Protein 1YEM (pdb70)

B-factor: mean 46.26, std 10.46, range [18.42, 84.76]

Nearest PDB structures (foldseek):
  1yem-assembly1_A  TM=1.006E+00  e=1.926E-30  Pyrococcus furiosus DSM 3638
  2dc4-assembly1_B  TM=9.852E-01  e=2.236E-23  Pyrococcus horikoshii
  7ns9-assembly1_A  TM=8.615E-01  e=1.706E-11  Sulfolobus acidocaldarius DSM 639
  3n10-assembly1_A  TM=8.518E-01  e=4.186E-10  Yersinia pestis
  7ns8-assembly1_A-2  TM=6.772E-01  e=1.164E-10  Sulfolobus acidocaldarius DSM 639

InterPro domains:
  IPR008173 Adenylyl cyclase CyaB [PTHR21028] (1-165)
  IPR008173 Adenylyl cyclase CyaB [TIGR00318] (1-164)
  IPR008173 Adenylyl cyclase CyaB [cd07890] (2-162)
  IPR023577 CYTH domain [PF01928] (2-159)
  IPR023577 CYTH domain [PS51707] (1-165)
  IPR023577 CYTH domain [SM01118] (1-165)
  IPR033469 CYTH-like domain superfamily [SSF55154] (1-163)

Foldseek 3Di:
DKFKWKFADAQVLLVVLVPVQPWAFDDKFWKKWWWWDDDPPKTWIWIAGPVVRWIKTKIWHQDDDLSGDIDIDMDTDNDRVVVVVVCVVVPIHTLDMKTWIWTWTHGPQWIWIWIQIPPFHIMIMIMHDDDPRVVRVVSSVVVCVSSVTDPVRTDSDDPSRRD/DKFKWKFADALVLLVVLCCVVPFAWDDKFWKKWWWWDDDPPKTWIKIATVVVRWIKIKMWHQPDQLSRDIDIDMDTDNDRVVVVVVVVVVVTHGLDMWTWMWIWTDDVQWIWIWIQTPPQGTMIMIMGDDPDNVVGVVVSVVVCVSSVTDPVRTDSDDPSRRRNVD

Structure (mmCIF, N/CA/C/O backbone):
data_1YEM
#
_entry.id   1YEM
#
_cell.length_a   97.016
_cell.length_b   97.016
_cell.length_c   127.590
_cell.angle_alpha   90.00
_cell.angle_beta   90.00
_cell.angle_gamma   120.00
#
_symmetry.space_group_name_H-M   'P 31 2 1'
#
loop_
_entity.id
_entity.type
_entity.pdbx_description
1 polymer 'Conserved hypothetical protein Pfu-838710-001'
2 non-polymer 'PLATINUM (II) ION'
3 non-polymer 'UNKNOWN ATOM OR ION'
4 water water
#
loop_
_atom_site.group_PDB
_atom_site.id
_atom_site.type_symbol
_atom_site.label_atom_id
_atom_site.label_alt_id
_atom_site.label_comp_id
_atom_site.label_asym_id
_atom_site.label_entity_id
_atom_site.label_seq_id
_atom_site.pdbx_PDB_ins_code
_atom_site.Cartn_x
_atom_site.Cartn_y
_atom_site.Cartn_z
_atom_site.occupancy
_atom_site.B_iso_or_equiv
_atom_site.auth_seq_id
_atom_site.auth_comp_id
_atom_site.auth_asym_id
_atom_site.auth_atom_id
_atom_site.pdbx_PDB_model_num
ATOM 1 N N . SER A 1 9 ? 134.502 41.430 47.812 1.00 66.12 1 SER A N 1
ATOM 2 C CA . SER A 1 9 ? 134.126 42.207 49.049 1.00 65.52 1 SER A CA 1
ATOM 3 C C . SER A 1 9 ? 132.605 42.456 49.115 1.00 63.05 1 SER A C 1
ATOM 4 O O . SER A 1 9 ? 132.131 43.529 48.784 1.00 63.84 1 SER A O 1
ATOM 7 N N . GLU A 1 10 ? 131.865 41.457 49.577 1.00 59.60 2 GLU A N 1
ATOM 8 C CA . GLU A 1 10 ? 130.411 41.412 49.439 1.00 58.72 2 GLU A CA 1
ATOM 9 C C . GLU A 1 10 ? 129.768 41.340 50.825 1.00 52.56 2 GLU A C 1
ATOM 10 O O . GLU A 1 10 ? 130.165 40.524 51.644 1.00 50.04 2 GLU A O 1
ATOM 16 N N . VAL A 1 11 ? 128.789 42.200 51.089 1.00 47.39 3 VAL A N 1
ATOM 17 C CA . VAL A 1 11 ? 127.967 42.068 52.300 1.00 46.77 3 VAL A CA 1
ATOM 18 C C . VAL A 1 11 ? 126.561 41.699 51.895 1.00 47.42 3 VAL A C 1
ATOM 19 O O . VAL A 1 11 ? 126.017 42.265 50.956 1.00 48.41 3 VAL A O 1
ATOM 23 N N . GLU A 1 12 ? 125.973 40.753 52.618 1.00 49.07 4 GLU A N 1
ATOM 24 C CA . GLU A 1 12 ? 124.726 40.131 52.204 1.00 50.93 4 GLU A CA 1
ATOM 25 C C . GLU A 1 12 ? 123.936 39.650 53.412 1.00 49.67 4 GLU A C 1
ATOM 26 O O . GLU A 1 12 ? 124.470 38.951 54.265 1.00 51.63 4 GLU A O 1
ATOM 32 N N . ILE A 1 13 ? 122.664 40.029 53.492 1.00 47.34 5 ILE A N 1
ATOM 33 C CA . ILE A 1 13 ? 121.773 39.484 54.522 1.00 45.09 5 ILE A CA 1
ATOM 34 C C . ILE A 1 13 ? 120.595 38.803 53.832 1.00 42.15 5 ILE A C 1
ATOM 35 O O . ILE A 1 13 ? 120.029 39.342 52.882 1.00 42.62 5 ILE A O 1
ATOM 40 N N . LYS A 1 14 ? 120.243 37.619 54.316 1.00 39.12 6 LYS A N 1
ATOM 41 C CA . LYS A 1 14 ? 119.196 36.808 53.734 1.00 41.96 6 LYS A CA 1
ATOM 42 C C . LYS A 1 14 ? 117.993 36.811 54.667 1.00 40.38 6 LYS A C 1
ATOM 43 O O . LYS A 1 14 ? 118.155 36.736 55.892 1.00 38.79 6 LYS A O 1
ATOM 49 N N . PHE A 1 15 ? 116.787 36.909 54.085 1.00 41.64 7 PHE A N 1
ATOM 50 C CA . PHE A 1 15 ? 115.523 36.957 54.855 1.00 39.79 7 PHE A CA 1
ATOM 51 C C . PHE A 1 15 ? 114.509 35.986 54.304 1.00 41.44 7 PHE A C 1
ATOM 52 O O . PHE A 1 15 ? 114.379 35.851 53.086 1.00 43.15 7 PHE A O 1
ATOM 60 N N . LYS A 1 16 ? 113.755 35.350 55.194 1.00 43.41 8 LYS A N 1
ATOM 61 C CA . LYS A 1 16 ? 112.606 34.550 54.795 1.00 47.55 8 LYS A CA 1
ATOM 62 C C . LYS A 1 16 ? 111.488 35.501 54.359 1.00 46.65 8 LYS A C 1
ATOM 63 O O . LYS A 1 16 ? 111.306 36.572 54.953 1.00 46.77 8 LYS A O 1
ATOM 69 N N . ILE A 1 17 ? 110.761 35.117 53.311 1.00 43.90 9 ILE A N 1
ATOM 70 C CA . ILE A 1 17 ? 109.648 35.910 52.793 1.00 40.90 9 ILE A CA 1
ATOM 71 C C . ILE A 1 17 ? 108.592 34.977 52.286 1.00 42.58 9 ILE A C 1
ATOM 72 O O . ILE A 1 17 ? 108.802 33.765 52.228 1.00 41.51 9 ILE A O 1
ATOM 77 N N . LYS A 1 18 ? 107.437 35.551 51.953 1.00 46.50 10 LYS A N 1
ATOM 78 C CA . LYS A 1 18 ? 106.448 34.911 51.081 1.00 45.91 10 LYS A CA 1
ATOM 79 C C . LYS A 1 18 ? 106.574 35.663 49.767 1.00 44.97 10 LYS A C 1
ATOM 80 O O . LYS A 1 18 ? 106.553 36.909 49.744 1.00 44.93 10 LYS A O 1
ATOM 82 N N . LEU A 1 19 ? 106.736 34.911 48.685 1.00 44.53 11 LEU A N 1
ATOM 83 C CA . LEU A 1 19 ? 107.174 35.457 47.394 1.00 46.69 11 LEU A CA 1
ATOM 84 C C . LEU A 1 19 ? 106.315 36.613 46.858 1.00 46.62 11 LEU A C 1
ATOM 85 O O . LEU A 1 19 ? 106.823 37.716 46.597 1.00 46.27 11 LEU A O 1
ATOM 90 N N . GLU A 1 20 ? 105.022 36.358 46.691 1.00 49.69 12 GLU A N 1
ATOM 91 C CA . GLU A 1 20 ? 104.122 37.352 46.087 1.00 52.44 12 GLU A CA 1
ATOM 92 C C . GLU A 1 20 ? 103.948 38.564 46.969 1.00 51.78 12 GLU A C 1
ATOM 93 O O . GLU A 1 20 ? 104.054 39.701 46.483 1.00 50.08 12 GLU A O 1
ATOM 99 N N . ASP A 1 21 ? 103.723 38.334 48.268 1.00 51.20 13 ASP A N 1
ATOM 100 C CA . ASP A 1 21 ? 103.643 39.437 49.233 1.00 50.89 13 ASP A CA 1
ATOM 101 C C . ASP A 1 21 ? 104.838 40.352 49.046 1.00 48.52 13 ASP A C 1
ATOM 102 O O . ASP A 1 21 ? 104.685 41.559 48.861 1.00 48.31 13 ASP A O 1
ATOM 107 N N . PHE A 1 22 ? 106.040 39.771 49.092 1.00 45.70 14 PHE A N 1
ATOM 108 C CA . PHE A 1 22 ? 107.250 40.578 49.061 1.00 44.48 14 PHE A CA 1
ATOM 109 C C . PHE A 1 22 ? 107.414 41.340 47.750 1.00 43.63 14 PHE A C 1
ATOM 110 O O . PHE A 1 22 ? 107.837 42.517 47.738 1.00 42.03 14 PHE A O 1
ATOM 118 N N . LEU A 1 23 ? 107.103 40.664 46.647 1.00 44.50 15 LEU A N 1
ATOM 119 C CA . LEU A 1 23 ? 107.152 41.296 45.326 1.00 43.81 15 LEU A CA 1
ATOM 120 C C . LEU A 1 23 ? 106.182 42.466 45.223 1.00 44.46 15 LEU A C 1
ATOM 121 O O . LEU A 1 23 ? 106.522 43.512 44.633 1.00 43.32 15 LEU A O 1
ATOM 126 N N . HIS A 1 24 ? 104.992 42.315 45.818 1.00 46.41 16 HIS A N 1
ATOM 127 C CA . HIS A 1 24 ? 104.013 43.413 45.828 1.00 48.76 16 HIS A CA 1
ATOM 128 C C . HIS A 1 24 ? 104.588 44.544 46.636 1.00 45.49 16 HIS A C 1
ATOM 129 O O . HIS A 1 24 ? 104.636 45.686 46.182 1.00 44.29 16 HIS A O 1
ATOM 136 N N . THR A 1 25 ? 105.063 44.208 47.830 1.00 44.06 17 THR A N 1
ATOM 137 C CA . THR A 1 25 ? 105.688 45.183 48.710 1.00 45.41 17 THR A CA 1
ATOM 138 C C . THR A 1 25 ? 106.871 45.853 48.021 1.00 44.43 17 THR A C 1
ATOM 139 O O . THR A 1 25 ? 106.967 47.091 47.970 1.00 42.28 17 THR A O 1
ATOM 143 N N . LEU A 1 26 ? 107.761 45.032 47.468 1.00 43.21 18 LEU A N 1
ATOM 144 C CA . LEU A 1 26 ? 108.919 45.555 46.759 1.00 43.01 18 LEU A CA 1
ATOM 145 C C . LEU A 1 26 ? 108.529 46.545 45.642 1.00 42.50 18 LEU A C 1
ATOM 146 O O . LEU A 1 26 ? 109.141 47.599 45.512 1.00 37.24 18 LEU A O 1
ATOM 151 N N . ASN A 1 27 ? 107.515 46.205 44.844 1.00 47.50 19 ASN A N 1
ATOM 152 C CA . ASN A 1 27 ? 107.158 47.047 43.673 1.00 51.21 19 ASN A CA 1
ATOM 153 C C . ASN A 1 27 ? 106.603 48.437 44.006 1.00 51.63 19 ASN A C 1
ATOM 154 O O . ASN A 1 27 ? 106.757 49.367 43.202 1.00 49.81 19 ASN A O 1
ATOM 159 N N . THR A 1 28 ? 106.012 48.597 45.198 1.00 51.25 20 THR A N 1
ATOM 160 C CA . THR A 1 28 ? 105.558 49.924 45.629 1.00 51.85 20 THR A CA 1
ATOM 161 C C . THR A 1 28 ? 106.696 50.952 45.709 1.00 52.86 20 THR A C 1
ATOM 162 O O . THR A 1 28 ? 106.429 52.154 45.800 1.00 53.65 20 THR A O 1
ATOM 166 N N . PHE A 1 29 ? 107.954 50.486 45.660 1.00 53.52 21 PHE A N 1
ATOM 167 C CA . PHE A 1 29 ? 109.136 51.371 45.768 1.00 52.40 21 PHE A CA 1
ATOM 168 C C . PHE A 1 29 ? 109.863 51.618 44.443 1.00 54.08 21 PHE A C 1
ATOM 169 O O . PHE A 1 29 ? 110.914 52.273 44.418 1.00 53.90 21 PHE A O 1
ATOM 177 N N . ASN A 1 30 ? 109.293 51.112 43.348 1.00 57.46 22 ASN A N 1
ATOM 178 C CA . ASN A 1 30 ? 109.836 51.330 41.991 1.00 58.71 22 ASN A CA 1
ATOM 179 C C . ASN A 1 30 ? 111.295 50.871 41.863 1.00 56.65 22 ASN A C 1
ATOM 180 O O . ASN A 1 30 ? 112.189 51.670 41.540 1.00 55.41 22 ASN A O 1
ATOM 185 N N . PRO A 1 31 ? 111.535 49.569 42.114 1.00 54.08 23 PRO A N 1
ATOM 186 C CA . PRO A 1 31 ? 112.850 48.995 41.927 1.00 52.82 23 PRO A CA 1
ATOM 187 C C . PRO A 1 31 ? 113.199 48.863 40.442 1.00 51.58 23 PRO A C 1
ATOM 188 O O . PRO A 1 31 ? 112.314 48.653 39.592 1.00 50.24 23 PRO A O 1
ATOM 192 N N . GLU A 1 32 ? 114.479 48.983 40.148 1.00 49.92 24 GLU A N 1
ATOM 193 C CA . GLU A 1 32 ? 114.997 48.747 38.823 1.00 50.22 24 GLU A CA 1
ATOM 194 C C . GLU A 1 32 ? 115.012 47.241 38.546 1.00 46.58 24 GLU A C 1
ATOM 195 O O . GLU A 1 32 ? 115.401 46.460 39.405 1.00 46.45 24 GLU A O 1
ATOM 201 N N . PHE A 1 33 ? 114.582 46.844 37.351 1.00 42.84 25 PHE A N 1
ATOM 202 C CA . PHE A 1 33 ? 114.616 45.438 36.947 1.00 41.37 25 PHE A CA 1
ATOM 203 C C . PHE A 1 33 ? 115.992 45.116 36.378 1.00 41.26 25 PHE A C 1
ATOM 204 O O . PHE A 1 33 ? 116.646 45.992 35.799 1.00 43.57 25 PHE A O 1
ATOM 212 N N . VAL A 1 34 ? 116.443 43.874 36.565 1.00 39.92 26 VAL A N 1
ATOM 213 C CA . VAL A 1 34 ? 117.730 43.423 36.005 1.00 39.62 26 VAL A CA 1
ATOM 214 C C . VAL A 1 34 ? 117.523 42.197 35.114 1.00 38.10 26 VAL A C 1
ATOM 215 O O . VAL A 1 34 ? 117.686 42.268 33.878 1.00 36.23 26 VAL A O 1
ATOM 219 N N . ARG A 1 35 ? 117.157 41.082 35.744 1.00 36.17 27 ARG A N 1
ATOM 220 C CA . ARG A 1 35 ? 116.887 39.842 35.038 1.00 35.65 27 ARG A CA 1
ATOM 221 C C . ARG A 1 35 ? 116.235 38.852 35.957 1.00 33.63 27 ARG A C 1
ATOM 222 O O . ARG A 1 35 ? 116.167 39.066 37.177 1.00 34.09 27 ARG A O 1
ATOM 230 N N . TYR A 1 36 ? 115.771 37.766 35.342 1.00 32.03 28 TYR A N 1
ATOM 231 C CA . TYR A 1 36 ? 115.171 36.627 35.979 1.00 32.05 28 TYR A CA 1
ATOM 232 C C . TYR A 1 36 ? 116.033 35.398 35.611 1.00 34.64 28 TYR A C 1
ATOM 233 O O . TYR A 1 36 ? 116.475 35.253 34.461 1.00 31.22 28 TYR A O 1
ATOM 242 N N . GLU A 1 37 ? 116.253 34.511 36.574 1.00 34.77 29 GLU A N 1
ATOM 243 C CA . GLU A 1 37 ? 117.137 33.361 36.376 1.00 36.19 29 GLU A CA 1
ATOM 244 C C . GLU A 1 37 ? 116.575 32.102 36.981 1.00 36.48 29 GLU A C 1
ATOM 245 O O . GLU A 1 37 ? 116.143 32.097 38.141 1.00 35.94 29 GLU A O 1
ATOM 251 N N . GLU A 1 38 ? 116.586 31.038 36.189 1.00 36.63 30 GLU A N 1
ATOM 252 C CA . GLU A 1 38 ? 116.334 29.694 36.667 1.00 40.90 30 GLU A CA 1
ATOM 253 C C . GLU A 1 38 ? 117.696 29.037 36.865 1.00 36.75 30 GLU A C 1
ATOM 254 O O . GLU A 1 38 ? 118.397 28.778 35.911 1.00 36.83 30 GLU A O 1
ATOM 260 N N . GLN A 1 39 ? 118.063 28.798 38.120 1.00 35.04 31 GLN A N 1
ATOM 261 C CA . GLN A 1 39 ? 119.420 28.425 38.478 1.00 32.56 31 GLN A CA 1
ATOM 262 C C . GLN A 1 39 ? 119.477 27.037 39.004 1.00 34.34 31 GLN A C 1
ATOM 263 O O . GLN A 1 39 ? 118.566 26.601 39.686 1.00 37.24 31 GLN A O 1
ATOM 269 N N . GLU A 1 40 ? 120.560 26.338 38.686 1.00 36.33 32 GLU A N 1
ATOM 270 C CA . GLU A 1 40 ? 120.895 25.075 39.324 1.00 38.44 32 GLU A CA 1
ATOM 271 C C . GLU A 1 40 ? 122.340 25.195 39.796 1.00 35.46 32 GLU A C 1
ATOM 272 O O . GLU A 1 40 ? 123.238 25.430 38.989 1.00 35.49 32 GLU A O 1
ATOM 278 N N . ASP A 1 41 ? 122.547 25.044 41.105 1.00 35.56 33 ASP A N 1
ATOM 279 C CA . ASP A 1 41 ? 123.854 25.200 41.746 1.00 33.68 33 ASP A CA 1
ATOM 280 C C . ASP A 1 41 ? 124.289 23.884 42.290 1.00 35.06 33 ASP A C 1
ATOM 281 O O . ASP A 1 41 ? 123.595 23.309 43.126 1.00 34.38 33 ASP A O 1
ATOM 286 N N . VAL A 1 42 ? 125.450 23.415 41.827 1.00 35.89 34 VAL A N 1
ATOM 287 C CA . VAL A 1 42 ? 126.087 22.217 42.356 1.00 34.17 34 VAL A CA 1
ATOM 288 C C . VAL A 1 42 ? 127.218 22.634 43.276 1.00 36.05 34 VAL A C 1
ATOM 289 O O . VAL A 1 42 ? 128.173 23.280 42.841 1.00 34.37 34 VAL A O 1
ATOM 293 N N . TYR A 1 43 ? 127.094 22.273 44.557 1.00 37.26 35 TYR A N 1
ATOM 294 C CA . TYR A 1 43 ? 128.117 22.567 45.559 1.00 37.84 35 TYR A CA 1
ATOM 295 C C . TYR A 1 43 ? 129.052 21.401 45.736 1.00 38.40 35 TYR A C 1
ATOM 296 O O . TYR A 1 43 ? 128.613 20.266 45.815 1.00 36.39 35 TYR A O 1
ATOM 305 N N . PHE A 1 44 ? 130.352 21.689 45.795 1.00 39.22 36 PHE A N 1
ATOM 306 C CA . PHE A 1 44 ? 131.334 20.667 46.093 1.00 40.65 36 PHE A CA 1
ATOM 307 C C . PHE A 1 44 ? 131.839 20.859 47.518 1.00 43.31 36 PHE A C 1
ATOM 308 O O . PHE A 1 44 ? 131.961 22.004 47.992 1.00 43.64 36 PHE A O 1
ATOM 316 N N . GLU A 1 45 ? 132.124 19.744 48.199 1.00 45.32 37 GLU A N 1
ATOM 317 C CA . GLU A 1 45 ? 132.673 19.793 49.566 1.00 48.32 37 GLU A CA 1
ATOM 318 C C . GLU A 1 45 ? 134.083 20.402 49.599 1.00 45.24 37 GLU A C 1
ATOM 319 O O . GLU A 1 45 ? 135.018 19.875 49.000 1.00 45.91 37 GLU A O 1
ATOM 325 N N . VAL A 1 46 ? 134.201 21.535 50.288 1.00 44.51 38 VAL A N 1
ATOM 326 C CA . VAL A 1 46 ? 135.468 22.226 50.479 1.00 44.28 38 VAL A CA 1
ATOM 327 C C . VAL A 1 46 ? 135.596 22.639 51.956 1.00 44.25 38 VAL A C 1
ATOM 328 O O . VAL A 1 46 ? 134.598 22.681 52.670 1.00 45.76 38 VAL A O 1
ATOM 332 N N . PRO A 1 47 ? 136.823 22.953 52.416 1.00 43.66 39 PRO A N 1
ATOM 333 C CA . PRO A 1 47 ? 136.953 23.243 53.844 1.00 42.80 39 PRO A CA 1
ATOM 334 C C . PRO A 1 47 ? 136.490 24.655 54.193 1.00 42.71 39 PRO A C 1
ATOM 335 O O . PRO A 1 47 ? 136.362 25.510 53.309 1.00 41.15 39 PRO A O 1
ATOM 339 N N . ARG A 1 48 ? 136.240 24.889 55.477 1.00 40.05 40 ARG A N 1
ATOM 340 C CA . ARG A 1 48 ? 135.794 26.170 55.944 1.00 43.80 40 ARG A CA 1
ATOM 341 C C . ARG A 1 48 ? 136.886 27.189 55.751 1.00 38.99 40 ARG A C 1
ATOM 342 O O . ARG A 1 48 ? 138.062 26.852 55.848 1.00 39.47 40 ARG A O 1
ATOM 350 N N . PRO A 1 49 ? 136.516 28.455 55.507 1.00 35.33 41 PRO A N 1
ATOM 351 C CA . PRO A 1 49 ? 135.187 29.012 55.350 1.00 33.86 41 PRO A CA 1
ATOM 352 C C . PRO A 1 49 ? 134.820 29.213 53.840 1.00 33.83 41 PRO A C 1
ATOM 353 O O . PRO A 1 49 ? 134.281 30.244 53.456 1.00 35.37 41 PRO A O 1
ATOM 357 N N . LYS A 1 50 ? 135.098 28.205 53.024 1.00 35.21 42 LYS A N 1
ATOM 358 C CA . LYS A 1 50 ? 135.028 28.326 51.579 1.00 35.23 42 LYS A CA 1
ATOM 359 C C . LYS A 1 50 ? 133.783 27.682 51.019 1.00 36.49 42 LYS A C 1
ATOM 360 O O . LYS A 1 50 ? 133.224 26.730 51.613 1.00 34.86 42 LYS A O 1
ATOM 366 N N . LEU A 1 51 ? 133.364 28.193 49.853 1.00 36.27 43 LEU A N 1
ATOM 367 C CA . LEU A 1 51 ? 132.256 27.622 49.079 1.00 36.39 43 LEU A CA 1
ATOM 368 C C . LEU A 1 51 ? 132.642 27.511 47.605 1.00 33.65 43 LEU A C 1
ATOM 369 O O . LEU A 1 51 ? 133.231 28.422 47.039 1.00 29.48 43 LEU A O 1
ATOM 374 N N . LEU A 1 52 ? 132.285 26.401 46.988 1.00 32.24 44 LEU A N 1
ATOM 375 C CA . LEU A 1 52 ? 132.629 26.176 45.603 1.00 34.80 44 LEU A CA 1
ATOM 376 C C . LEU A 1 52 ? 131.429 25.584 44.892 1.00 32.12 44 LEU A C 1
ATOM 377 O O . LEU A 1 52 ? 130.959 24.508 45.254 1.00 29.56 44 LEU A O 1
ATOM 382 N N . ARG A 1 53 ? 130.926 26.297 43.892 1.00 30.46 45 ARG A N 1
ATOM 383 C CA . ARG A 1 53 ? 129.829 25.763 43.101 1.00 34.90 45 ARG A CA 1
ATOM 384 C C . ARG A 1 53 ? 129.940 26.069 41.628 1.00 31.24 45 ARG A C 1
ATOM 385 O O . ARG A 1 53 ? 130.613 27.008 41.192 1.00 29.05 45 ARG A O 1
ATOM 393 N N . ILE A 1 54 ? 129.236 25.254 40.883 1.00 29.92 46 ILE A N 1
ATOM 394 C CA . ILE A 1 54 ? 129.030 25.454 39.497 1.00 32.58 46 ILE A CA 1
ATOM 395 C C . ILE A 1 54 ? 127.564 25.773 39.345 1.00 32.18 46 ILE A C 1
ATOM 396 O O . ILE A 1 54 ? 126.695 25.015 39.829 1.00 30.65 46 ILE A O 1
ATOM 401 N N . ARG A 1 55 ? 127.285 26.901 38.700 1.00 32.31 47 ARG A N 1
ATOM 402 C CA . ARG A 1 55 ? 125.909 27.349 38.489 1.00 34.42 47 ARG A CA 1
ATOM 403 C C . ARG A 1 55 ? 125.492 27.260 37.022 1.00 33.43 47 ARG A C 1
ATOM 404 O O . ARG A 1 55 ? 126.194 27.740 36.141 1.00 31.66 47 ARG A O 1
ATOM 412 N N . GLY A 1 56 ? 124.325 26.667 36.779 1.00 35.18 48 GLY A N 1
ATOM 413 C CA . GLY A 1 56 ? 123.713 26.667 35.447 1.00 35.12 48 GLY A CA 1
ATOM 414 C C . GLY A 1 56 ? 122.484 27.554 35.431 1.00 35.88 48 GLY A C 1
ATOM 415 O O . GLY A 1 56 ? 121.573 27.366 36.244 1.00 35.27 48 GLY A O 1
ATOM 416 N N . VAL A 1 57 ? 122.451 28.527 34.517 1.00 35.89 49 VAL A N 1
ATOM 417 C CA . VAL A 1 57 ? 121.270 29.375 34.346 1.00 37.16 49 VAL A CA 1
ATOM 418 C C . VAL A 1 57 ? 120.558 28.970 33.063 1.00 38.58 49 VAL A C 1
ATOM 419 O O . VAL A 1 57 ? 120.831 29.496 31.997 1.00 35.98 49 VAL A O 1
ATOM 423 N N . HIS A 1 58 ? 119.635 28.025 33.188 1.00 44.97 50 HIS A N 1
ATOM 424 C CA . HIS A 1 58 ? 119.047 27.343 32.026 1.00 50.41 50 HIS A CA 1
ATOM 425 C C . HIS A 1 58 ? 118.367 28.275 31.010 1.00 48.20 50 HIS A C 1
ATOM 426 O O . HIS A 1 58 ? 118.505 28.083 29.794 1.00 49.31 50 HIS A O 1
ATOM 433 N N . ASN A 1 59 ? 117.634 29.265 31.511 1.00 41.55 51 ASN A N 1
ATOM 434 C CA . ASN A 1 59 ? 116.878 30.173 30.664 1.00 39.35 51 ASN A CA 1
ATOM 435 C C . ASN A 1 59 ? 117.737 31.180 29.923 1.00 40.83 51 ASN A C 1
ATOM 436 O O . ASN A 1 59 ? 117.304 31.730 28.913 1.00 41.14 51 ASN A O 1
ATOM 441 N N . LEU A 1 60 ? 118.935 31.461 30.437 1.00 40.42 52 LEU A N 1
ATOM 442 C CA . LEU A 1 60 ? 119.847 32.404 29.779 1.00 40.96 52 LEU A CA 1
ATOM 443 C C . LEU A 1 60 ? 120.958 31.689 29.043 1.00 40.35 52 LEU A C 1
ATOM 444 O O . LEU A 1 60 ? 121.746 32.338 28.382 1.00 39.54 52 LEU A O 1
ATOM 449 N N . LYS A 1 61 ? 121.025 30.357 29.173 1.00 41.33 53 LYS A N 1
ATOM 450 C CA . LYS A 1 61 ? 122.150 29.586 28.661 1.00 42.64 53 LYS A CA 1
ATOM 451 C C . LYS A 1 61 ? 123.514 30.213 29.078 1.00 43.48 53 LYS A C 1
ATOM 452 O O . LYS A 1 61 ? 124.387 30.450 28.242 1.00 44.89 53 LYS A O 1
ATOM 455 N N . LYS A 1 62 ? 123.655 30.511 30.372 1.00 42.34 54 LYS A N 1
ATOM 456 C CA . LYS A 1 62 ? 124.912 30.995 30.945 1.00 41.50 54 LYS A CA 1
ATOM 457 C C . LYS A 1 62 ? 125.295 30.088 32.132 1.00 38.03 54 LYS A C 1
ATOM 458 O O . LYS A 1 62 ? 124.435 29.638 32.896 1.00 33.78 54 LYS A O 1
ATOM 464 N N . TYR A 1 63 ? 126.591 29.820 32.262 1.00 35.52 55 TYR A N 1
ATOM 465 C CA . TYR A 1 63 ? 127.113 28.892 33.263 1.00 35.19 55 TYR A CA 1
ATOM 466 C C . TYR A 1 63 ? 128.273 29.567 33.916 1.00 34.36 55 TYR A C 1
ATOM 467 O O . TYR A 1 63 ? 129.015 30.271 33.240 1.00 29.13 55 TYR A O 1
ATOM 476 N N . TYR A 1 64 ? 128.416 29.363 35.234 1.00 32.13 56 TYR A N 1
ATOM 477 C CA . TYR A 1 64 ? 129.444 30.026 36.041 1.00 33.86 56 TYR A CA 1
ATOM 478 C C . TYR A 1 64 ? 130.123 29.069 36.998 1.00 33.43 56 TYR A C 1
ATOM 479 O O . TYR A 1 64 ? 129.549 28.070 37.421 1.00 30.14 56 TYR A O 1
ATOM 488 N N . LEU A 1 65 ? 131.357 29.388 37.341 1.00 33.74 57 LEU A N 1
ATOM 489 C CA . LEU A 1 65 ? 132.000 28.758 38.449 1.00 35.78 57 LEU A CA 1
ATOM 490 C C . LEU A 1 65 ? 132.172 29.839 39.497 1.00 36.61 57 LEU A C 1
ATOM 491 O O . LEU A 1 65 ? 132.675 30.935 39.200 1.00 34.27 57 LEU A O 1
ATOM 496 N N . THR A 1 66 ? 131.760 29.540 40.727 1.00 36.55 58 THR A N 1
ATOM 497 C CA . THR A 1 66 ? 131.781 30.550 41.779 1.00 38.12 58 THR A CA 1
ATOM 498 C C . THR A 1 66 ? 132.458 30.042 43.021 1.00 35.06 58 THR A C 1
ATOM 499 O O . THR A 1 66 ? 132.035 29.040 43.599 1.00 34.73 58 THR A O 1
ATOM 503 N N . PHE A 1 67 ? 133.503 30.757 43.427 1.00 32.86 59 PHE A N 1
ATOM 504 C CA . PHE A 1 6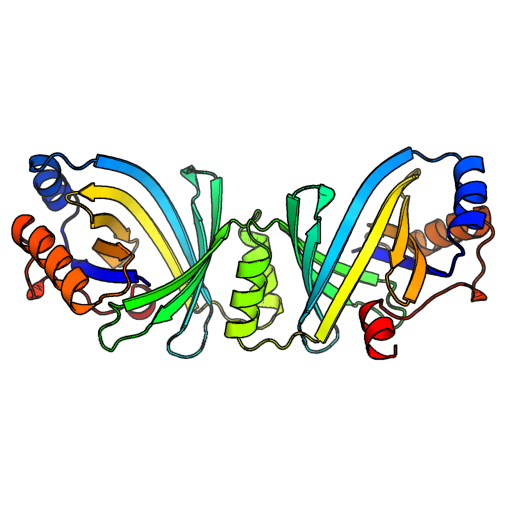7 ? 134.204 30.475 44.651 1.00 33.02 59 PHE A CA 1
ATOM 505 C C . PHE A 1 67 ? 133.950 31.617 45.631 1.00 34.94 59 PHE A C 1
ATOM 506 O O . PHE A 1 67 ? 134.007 32.795 45.262 1.00 33.53 59 PHE A O 1
ATOM 514 N N . LYS A 1 68 ? 133.669 31.256 46.880 1.00 37.79 60 LYS A N 1
ATOM 515 C CA . LYS A 1 68 ? 133.423 32.233 47.937 1.00 39.78 60 LYS A CA 1
ATOM 516 C C . LYS A 1 68 ? 134.129 31.843 49.216 1.00 39.58 60 LYS A C 1
ATOM 517 O O . LYS A 1 68 ? 134.275 30.675 49.545 1.00 39.57 60 LYS A O 1
ATOM 522 N N . GLU A 1 69 ? 134.558 32.852 49.933 1.00 42.26 61 GLU A N 1
ATOM 523 C CA . GLU A 1 69 ? 135.200 32.686 51.209 1.00 44.62 61 GLU A CA 1
ATOM 524 C C . GLU A 1 69 ? 134.421 33.548 52.207 1.00 41.83 61 GLU A C 1
ATOM 525 O O . GLU A 1 69 ? 134.325 34.764 52.028 1.00 37.65 61 GLU A O 1
ATOM 531 N N . ILE A 1 70 ? 133.864 32.912 53.236 1.00 40.31 62 ILE A N 1
ATOM 532 C CA . ILE A 1 70 ? 133.144 33.620 54.288 1.00 39.46 62 ILE A CA 1
ATOM 533 C C . ILE A 1 70 ? 134.154 34.324 55.199 1.00 37.53 62 ILE A C 1
ATOM 534 O O . ILE A 1 70 ? 135.114 33.691 55.679 1.00 37.10 62 ILE A O 1
ATOM 539 N N . LEU A 1 71 ? 133.944 35.632 55.404 1.00 34.76 63 LEU A N 1
ATOM 540 C CA . LEU A 1 71 ? 134.878 36.493 56.141 1.00 34.07 63 LEU A CA 1
ATOM 541 C C . LEU A 1 71 ? 134.405 36.880 57.562 1.00 35.91 63 LEU A C 1
ATOM 542 O O . LEU A 1 71 ? 135.164 37.492 58.328 1.00 33.14 63 LEU A O 1
ATOM 547 N N . ASP A 1 72 ? 133.160 36.551 57.901 1.00 37.53 64 ASP A N 1
ATOM 548 C CA . ASP A 1 72 ? 132.581 36.964 59.181 1.00 39.63 64 ASP A CA 1
ATOM 549 C C . ASP A 1 72 ? 131.930 35.770 59.893 1.00 41.24 64 ASP A C 1
ATOM 550 O O . ASP A 1 72 ? 131.992 34.639 59.426 1.00 41.35 64 ASP A O 1
ATOM 555 N N . GLU A 1 73 ? 131.292 36.032 61.015 1.00 46.43 65 GLU A N 1
ATOM 556 C CA . GLU A 1 73 ? 130.728 34.963 61.849 1.00 50.49 65 GLU A CA 1
ATOM 557 C C . GLU A 1 73 ? 129.300 34.573 61.427 1.00 48.35 65 GLU A C 1
ATOM 558 O O . GLU A 1 73 ? 128.885 33.426 61.601 1.00 47.23 65 GLU A O 1
ATOM 564 N N . ASN A 1 74 ? 128.573 35.523 60.842 1.00 46.68 66 ASN A N 1
ATOM 565 C CA . ASN A 1 74 ? 127.141 35.358 60.575 1.00 45.23 66 ASN A CA 1
ATOM 566 C C . ASN A 1 74 ? 126.785 35.035 59.120 1.00 46.47 66 ASN A C 1
ATOM 567 O O . ASN A 1 74 ? 125.629 35.215 58.719 1.00 45.99 66 ASN A O 1
ATOM 572 N N . ASN A 1 75 ? 127.770 34.552 58.344 1.00 44.91 67 ASN A N 1
ATOM 573 C CA . ASN A 1 75 ? 127.599 34.267 56.910 1.00 43.54 67 ASN A CA 1
ATOM 574 C C . ASN A 1 75 ? 127.086 35.452 56.114 1.00 40.61 67 ASN A C 1
ATOM 575 O O . ASN A 1 75 ? 126.289 35.278 55.234 1.00 40.76 67 ASN A O 1
ATOM 580 N N . GLU A 1 76 ? 127.540 36.650 56.435 1.00 39.67 68 GLU A N 1
ATOM 581 C CA . GLU A 1 76 ? 127.027 37.863 55.797 1.00 41.71 68 GLU A CA 1
ATOM 582 C C . GLU A 1 76 ? 128.084 38.613 55.015 1.00 41.09 68 GLU A C 1
ATOM 583 O O . GLU A 1 76 ? 127.766 39.542 54.298 1.00 41.64 68 GLU A O 1
ATOM 589 N N . GLU A 1 77 ? 129.345 38.216 55.158 1.00 41.89 69 GLU A N 1
ATOM 590 C CA . GLU A 1 77 ? 130.421 38.848 54.419 1.00 42.02 69 GLU A CA 1
ATOM 591 C C . GLU A 1 77 ? 131.217 37.786 53.689 1.00 41.70 69 GLU A C 1
ATOM 592 O O . GLU A 1 77 ? 131.529 36.728 54.248 1.00 38.73 69 GLU A O 1
ATOM 598 N N . PHE A 1 78 ? 131.491 38.058 52.410 1.00 42.97 70 PHE A N 1
ATOM 599 C CA . PHE A 1 78 ? 132.062 37.070 51.497 1.00 43.45 70 PHE A CA 1
ATOM 600 C C . PHE A 1 78 ? 133.029 37.753 50.582 1.00 43.02 70 PHE A C 1
ATOM 601 O O . PHE A 1 78 ? 132.807 38.868 50.156 1.00 42.82 70 PHE A O 1
ATOM 609 N N . TYR A 1 79 ? 134.109 37.062 50.289 1.00 44.66 71 TYR A N 1
ATOM 610 C CA . TYR A 1 79 ? 134.999 37.419 49.214 1.00 45.15 71 TYR A CA 1
ATOM 611 C C . TYR A 1 79 ? 134.626 36.417 48.128 1.00 42.43 71 TYR A C 1
ATOM 612 O O . TYR A 1 79 ? 134.587 35.221 48.378 1.00 41.13 71 TYR A O 1
ATOM 621 N N . GLU A 1 80 ? 134.317 36.906 46.942 1.00 41.95 72 GLU A N 1
ATOM 622 C CA . GLU A 1 80 ? 133.872 36.044 45.861 1.00 42.38 72 GLU A CA 1
ATOM 623 C C . GLU A 1 80 ? 134.763 36.175 44.619 1.00 40.31 72 GLU A C 1
ATOM 624 O O . GLU A 1 80 ? 135.156 37.267 44.236 1.00 36.69 72 GLU A O 1
ATOM 630 N N . VAL A 1 81 ? 135.076 35.040 44.011 1.00 38.81 73 VAL A N 1
ATOM 631 C CA . VAL A 1 81 ? 135.732 35.005 42.707 1.00 39.22 73 VAL A CA 1
ATOM 632 C C . VAL A 1 81 ? 134.896 34.108 41.802 1.00 38.73 73 VAL A C 1
ATOM 633 O O . VAL A 1 81 ? 134.692 32.928 42.102 1.00 33.71 73 VAL A O 1
ATOM 637 N N . GLU A 1 82 ? 134.382 34.683 40.713 1.00 40.29 74 GLU A N 1
ATOM 638 C CA . GLU A 1 82 ? 133.628 33.899 39.748 1.00 41.94 74 GLU A CA 1
ATOM 639 C C . GLU A 1 82 ? 133.874 34.332 38.314 1.00 38.52 74 GLU A C 1
A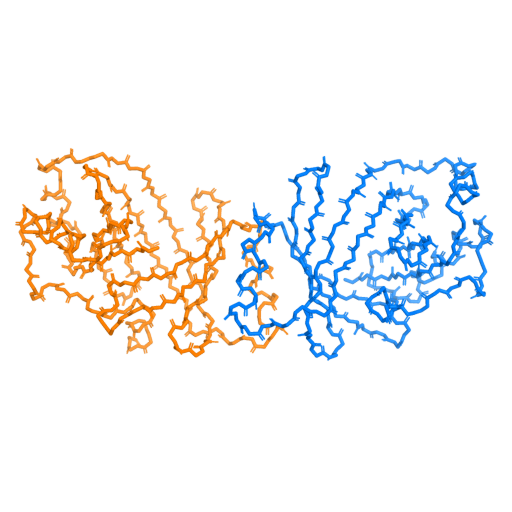TOM 640 O O . GLU A 1 82 ? 134.253 35.469 38.050 1.00 37.36 74 GLU A O 1
ATOM 646 N N . PHE A 1 83 ? 133.628 33.406 37.396 1.00 36.54 75 PHE A N 1
ATOM 647 C CA . PHE A 1 83 ? 133.783 33.658 35.968 1.00 35.76 75 PHE A CA 1
ATOM 648 C C . PHE A 1 83 ? 132.868 32.686 35.208 1.00 35.80 75 PHE A C 1
ATOM 649 O O . PHE A 1 83 ? 132.439 31.652 35.769 1.00 33.41 75 PHE A O 1
ATOM 657 N N . GLU A 1 84 ? 132.559 33.030 33.950 1.00 35.86 76 GLU A N 1
ATOM 658 C CA . GLU A 1 84 ? 131.752 32.170 33.079 1.00 36.56 76 GLU A CA 1
ATOM 659 C C . GLU A 1 84 ? 132.526 30.961 32.629 1.00 33.70 76 GLU A C 1
ATOM 660 O O . GLU A 1 84 ? 133.720 31.003 32.479 1.00 35.36 76 GLU A O 1
ATOM 666 N N . ILE A 1 85 ? 131.815 29.882 32.424 1.00 34.27 77 ILE A N 1
ATOM 667 C CA . ILE A 1 85 ? 132.366 28.667 31.874 1.00 35.80 77 ILE A CA 1
ATOM 668 C C . ILE A 1 85 ? 131.464 28.290 30.702 1.00 36.75 77 ILE A C 1
ATOM 669 O O . ILE A 1 85 ? 130.319 28.706 30.660 1.00 35.12 77 ILE A O 1
ATOM 674 N N . GLY A 1 86 ? 131.969 27.508 29.757 1.00 39.88 78 GLY A N 1
ATOM 675 C CA . GLY A 1 86 ? 131.204 27.212 28.537 1.00 40.55 78 GLY A CA 1
ATOM 676 C C . GLY A 1 86 ? 130.389 25.946 28.595 1.00 41.15 78 GLY A C 1
ATOM 677 O O . GLY A 1 86 ? 129.582 25.701 27.721 1.00 45.06 78 GLY A O 1
ATOM 678 N N . ASP A 1 87 ? 130.594 25.125 29.613 1.00 42.19 79 ASP A N 1
ATOM 679 C CA . ASP A 1 87 ? 129.924 23.835 29.672 1.00 41.56 79 ASP A CA 1
ATOM 680 C C . ASP A 1 87 ? 129.724 23.388 31.110 1.00 41.02 79 ASP A C 1
ATOM 681 O O . ASP A 1 87 ? 130.685 23.047 31.810 1.00 41.42 79 ASP A O 1
ATOM 686 N N . PHE A 1 88 ? 128.459 23.362 31.522 1.00 40.51 80 PHE A N 1
ATOM 687 C CA . PHE A 1 88 ? 128.064 23.029 32.885 1.00 39.56 80 PHE A CA 1
ATOM 688 C C . PHE A 1 88 ? 128.481 21.625 33.285 1.00 38.79 80 PHE A C 1
ATOM 689 O O . PHE A 1 88 ? 129.171 21.445 34.278 1.00 36.11 80 PHE A O 1
ATOM 697 N N . GLU A 1 89 ? 128.066 20.635 32.504 1.00 41.63 81 GLU A N 1
ATOM 698 C CA . GLU A 1 89 ? 128.343 19.240 32.822 1.00 44.51 81 GLU A CA 1
ATOM 699 C C . GLU A 1 89 ? 129.842 18.905 32.806 1.00 44.11 81 GLU A C 1
ATOM 700 O O . GLU A 1 89 ? 130.325 18.171 33.666 1.00 43.12 81 GLU A O 1
ATOM 706 N N . LYS A 1 90 ? 130.580 19.445 31.844 1.00 43.03 82 LYS A N 1
ATOM 707 C CA . LYS A 1 90 ? 132.026 19.186 31.790 1.00 41.81 82 LYS A CA 1
ATOM 708 C C . LYS A 1 90 ? 132.730 19.734 33.033 1.00 39.02 82 LYS A C 1
ATOM 709 O O . LYS A 1 90 ? 133.599 19.081 33.584 1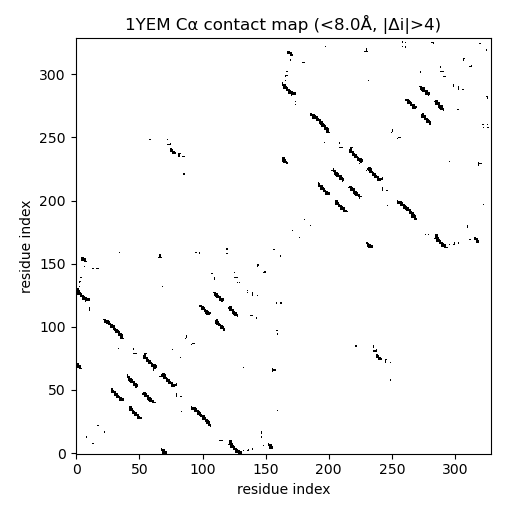.00 38.71 82 LYS A O 1
ATOM 715 N N . ALA A 1 91 ? 132.338 20.929 33.474 1.00 38.02 83 ALA A N 1
ATOM 716 C CA . ALA A 1 91 ? 132.904 21.524 34.695 1.00 36.48 83 ALA A CA 1
ATOM 717 C C . ALA A 1 91 ? 132.622 20.653 35.921 1.00 38.63 83 ALA A C 1
ATOM 718 O O . ALA A 1 91 ? 133.519 20.431 36.752 1.00 38.67 83 ALA A O 1
ATOM 720 N N . VAL A 1 92 ? 131.392 20.131 36.016 1.00 39.25 84 VAL A N 1
ATOM 721 C CA . VAL A 1 92 ? 131.050 19.175 37.070 1.00 40.71 84 VAL A CA 1
ATOM 722 C C . VAL A 1 92 ? 131.925 17.930 36.936 1.00 41.31 84 VAL A C 1
ATOM 723 O O . VAL A 1 92 ? 132.440 17.431 37.922 1.00 43.20 84 VAL A O 1
ATOM 727 N N . GLU A 1 93 ? 132.125 17.452 35.715 1.00 42.31 85 GLU A N 1
ATOM 728 C CA . GLU A 1 93 ? 132.962 16.263 35.502 1.00 41.96 85 GLU A CA 1
ATOM 729 C C . GLU A 1 93 ? 134.419 16.498 35.937 1.00 41.18 85 GLU A C 1
ATOM 730 O O . GLU A 1 93 ? 135.009 15.674 36.617 1.00 40.84 85 GLU A O 1
ATOM 736 N N . VAL A 1 94 ? 134.987 17.634 35.562 1.00 41.40 86 VAL A N 1
ATOM 737 C CA . VAL A 1 94 ? 136.369 17.926 35.929 1.00 40.64 86 VAL A CA 1
ATOM 738 C C . VAL A 1 94 ? 136.542 17.888 37.435 1.00 41.16 86 VAL A C 1
ATOM 739 O O . VAL A 1 94 ? 137.423 17.209 37.932 1.00 43.62 86 VAL A O 1
ATOM 743 N N . PHE A 1 95 ? 135.688 18.601 38.164 1.00 42.96 87 PHE A N 1
ATOM 744 C CA . PHE A 1 95 ? 135.805 18.644 39.634 1.00 42.77 87 PHE A CA 1
ATOM 745 C C . PHE A 1 95 ? 135.592 17.292 40.309 1.00 43.71 87 PHE A C 1
ATOM 746 O O . PHE A 1 95 ? 136.252 16.996 41.304 1.00 46.36 87 PHE A O 1
ATOM 754 N N . LYS A 1 96 ? 134.703 16.463 39.765 1.00 44.53 88 LYS A N 1
ATOM 755 C CA . LYS A 1 96 ? 134.569 15.090 40.256 1.00 47.17 88 LYS A CA 1
ATOM 756 C C . LYS A 1 96 ? 135.881 14.331 40.046 1.00 45.96 88 LYS A C 1
ATOM 757 O O . LYS A 1 96 ? 136.397 13.704 40.967 1.00 46.38 88 LYS A O 1
ATOM 763 N N . ARG A 1 97 ? 136.428 14.410 38.839 1.00 46.13 89 ARG A N 1
ATOM 764 C CA . ARG A 1 97 ? 137.655 13.675 38.512 1.00 47.14 89 ARG A CA 1
ATOM 765 C C . ARG A 1 97 ? 138.872 14.158 39.272 1.00 45.79 89 ARG A C 1
ATOM 766 O O . ARG A 1 97 ? 139.842 13.429 39.393 1.00 47.67 89 ARG A O 1
ATOM 774 N N . LEU A 1 98 ? 138.816 15.374 39.801 1.00 44.59 90 LEU A N 1
ATOM 775 C CA . LEU A 1 98 ? 139.866 15.859 40.685 1.00 42.11 90 LEU A CA 1
ATOM 776 C C . LEU A 1 98 ? 139.662 15.389 42.124 1.00 41.99 90 LEU A C 1
ATOM 777 O O . LEU A 1 98 ? 140.476 15.681 42.978 1.00 42.76 90 LEU A O 1
ATOM 782 N N . GLY A 1 99 ? 138.575 14.671 42.390 1.00 42.95 91 GLY A N 1
ATOM 783 C CA . GLY A 1 99 ? 138.329 14.103 43.724 1.00 45.32 91 GLY A CA 1
ATOM 784 C C . GLY A 1 99 ? 137.379 14.899 44.613 1.00 46.41 91 GLY A C 1
ATOM 785 O O . GLY A 1 99 ? 137.185 14.540 45.777 1.00 46.37 91 GLY A O 1
ATOM 786 N N . PHE A 1 100 ? 136.779 15.972 44.084 1.00 45.05 92 PHE A N 1
ATOM 787 C CA . PHE A 1 100 ? 135.778 16.722 44.853 1.00 44.22 92 PHE A CA 1
ATOM 788 C C . PHE A 1 100 ? 134.455 15.978 44.875 1.00 44.89 92 PHE A C 1
ATOM 789 O O . PHE A 1 100 ? 134.090 15.311 43.892 1.00 43.00 92 PHE A O 1
ATOM 797 N N . LYS A 1 101 ? 133.764 16.072 46.020 1.00 45.18 93 LYS A N 1
ATOM 798 C CA . LYS A 1 101 ? 132.455 15.443 46.214 1.00 45.74 93 LYS A CA 1
ATOM 799 C C . LYS A 1 101 ? 131.343 16.500 46.155 1.00 42.32 93 LYS A C 1
ATOM 800 O O . LYS A 1 101 ? 131.476 17.596 46.715 1.00 39.11 93 LYS A O 1
ATOM 804 N N . ILE A 1 102 ? 130.258 16.166 45.469 1.00 42.34 94 ILE A N 1
ATOM 805 C CA . ILE A 1 102 ? 129.074 17.021 45.447 1.00 44.11 94 ILE A CA 1
ATOM 806 C C . ILE A 1 102 ? 128.439 16.980 46.815 1.00 44.80 94 ILE A C 1
ATOM 807 O O . ILE A 1 102 ? 128.099 15.912 47.306 1.00 46.00 94 ILE A O 1
ATOM 812 N N . GLN A 1 103 ? 128.295 18.148 47.428 1.00 45.70 95 GLN A N 1
ATOM 813 C CA . GLN A 1 103 ? 127.668 18.275 48.732 1.00 44.37 95 GLN A CA 1
ATOM 814 C C . GLN A 1 103 ? 126.151 18.477 48.606 1.00 45.34 95 GLN A C 1
ATOM 815 O O . GLN A 1 103 ? 125.405 18.049 49.472 1.00 46.53 95 GLN A O 1
ATOM 821 N N . ALA A 1 104 ? 125.708 19.146 47.531 1.00 44.64 96 ALA A N 1
ATOM 822 C CA . ALA A 1 104 ? 124.283 19.469 47.331 1.00 43.99 96 ALA A CA 1
ATOM 823 C C . ALA A 1 104 ? 124.014 20.036 45.947 1.00 43.67 96 ALA A C 1
ATOM 824 O O . ALA A 1 104 ? 124.881 20.667 45.352 1.00 45.58 96 ALA A O 1
ATOM 826 N N . THR A 1 105 ? 122.800 19.802 45.449 1.00 42.92 97 THR A N 1
ATOM 827 C CA . THR A 1 105 ? 122.300 20.468 44.266 1.00 43.69 97 THR A CA 1
ATOM 828 C C . THR A 1 105 ? 121.103 21.312 44.664 1.00 44.94 97 THR A C 1
ATOM 829 O O . THR A 1 105 ? 120.170 20.823 45.281 1.00 48.71 97 THR A O 1
ATOM 833 N N . ILE A 1 106 ? 121.145 22.587 44.312 1.00 44.83 98 ILE A N 1
ATOM 834 C CA . ILE A 1 106 ? 120.126 23.546 44.721 1.00 43.26 98 ILE A CA 1
ATOM 835 C C . ILE A 1 106 ? 119.531 24.218 43.478 1.00 41.43 98 ILE A C 1
ATOM 836 O O . ILE A 1 106 ? 120.244 24.830 42.709 1.00 41.24 98 ILE A O 1
ATOM 841 N N . LYS A 1 107 ? 118.228 24.062 43.290 1.00 39.04 99 LYS A N 1
ATOM 842 C CA . LYS A 1 107 ? 117.525 24.679 42.185 1.00 41.96 99 LYS A CA 1
ATOM 843 C C . LYS A 1 107 ? 116.706 25.819 42.737 1.00 41.20 99 LYS A C 1
ATOM 844 O O . LYS A 1 107 ? 116.023 25.658 43.757 1.00 41.04 99 LYS A O 1
ATOM 850 N N . LYS A 1 108 ? 116.799 26.983 42.096 1.00 39.96 100 LYS A N 1
ATOM 851 C CA . LYS A 1 108 ? 116.009 28.120 42.511 1.00 43.82 100 LYS A CA 1
ATOM 852 C C . LYS A 1 108 ? 115.590 28.997 41.349 1.00 42.17 100 LYS A C 1
ATOM 853 O O . LYS A 1 108 ? 116.176 28.946 40.284 1.00 44.92 100 LYS A O 1
ATOM 859 N N . LYS A 1 109 ? 114.533 29.767 41.563 1.00 41.89 101 LYS A N 1
ATOM 860 C CA . LYS A 1 109 ? 114.108 30.790 40.615 1.00 43.79 101 LYS A CA 1
ATOM 861 C C . LYS A 1 109 ? 114.400 32.116 41.260 1.00 39.25 101 LYS A C 1
ATOM 862 O O . LYS A 1 109 ? 114.077 32.312 42.410 1.00 42.60 101 LYS A O 1
ATOM 868 N N . ARG A 1 110 ? 115.005 33.027 40.518 1.00 37.89 102 ARG A N 1
ATOM 869 C CA . ARG A 1 110 ? 115.511 34.250 41.097 1.00 37.73 102 ARG A CA 1
ATOM 870 C C . ARG A 1 110 ? 115.136 35.445 40.288 1.00 35.76 102 ARG A C 1
ATOM 871 O O . ARG A 1 110 ? 115.321 35.445 39.091 1.00 37.77 102 ARG A O 1
ATOM 879 N N . TRP A 1 111 ? 114.649 36.486 40.972 1.00 37.15 103 TRP A N 1
ATOM 880 C CA . TRP A 1 111 ? 114.321 37.775 40.361 1.00 35.47 103 TRP A CA 1
ATOM 881 C C . TRP A 1 111 ? 115.265 38.795 40.924 1.00 35.11 103 TRP A C 1
ATOM 882 O O . TRP A 1 111 ? 115.251 39.037 42.113 1.00 37.31 103 TRP A O 1
ATOM 893 N N . VAL A 1 112 ? 116.071 39.406 40.065 1.00 36.62 104 VAL A N 1
ATOM 894 C CA . VAL A 1 112 ? 117.089 40.358 40.479 1.00 36.10 104 VAL A CA 1
ATOM 895 C C . VAL A 1 112 ? 116.616 41.794 40.234 1.00 37.06 104 VAL A C 1
ATOM 896 O O . VAL A 1 112 ? 116.060 42.104 39.164 1.00 36.28 104 VAL A O 1
ATOM 900 N N . TYR A 1 113 ? 116.854 42.664 41.223 1.00 37.59 105 TYR A N 1
ATOM 901 C CA . TYR A 1 113 ? 116.518 44.093 41.146 1.00 37.55 105 TYR A CA 1
ATOM 902 C C . TYR A 1 113 ? 117.626 44.922 41.766 1.00 42.54 105 TYR A C 1
ATOM 903 O O . TYR A 1 113 ? 118.395 44.419 42.585 1.00 42.98 105 TYR A O 1
ATOM 912 N N . LYS A 1 114 ? 117.684 46.201 41.398 1.00 47.31 106 LYS A N 1
ATOM 913 C CA . LYS A 1 114 ? 118.467 47.205 42.149 1.00 51.12 106 LYS A CA 1
ATOM 914 C C . LYS A 1 114 ? 117.501 48.238 42.758 1.00 51.08 106 LYS A C 1
ATOM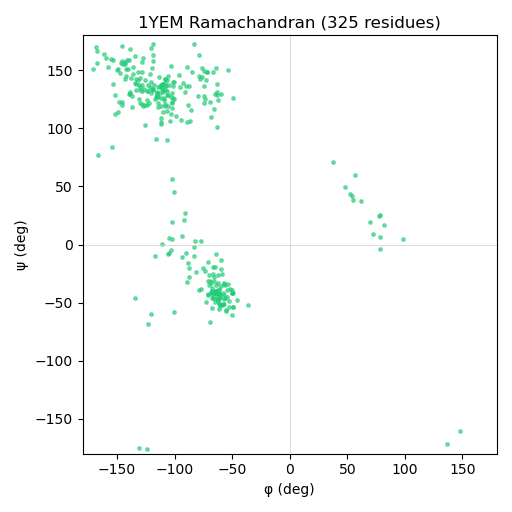 915 O O . LYS A 1 114 ? 116.572 48.687 42.091 1.00 51.82 106 LYS A O 1
ATOM 919 N N . LEU A 1 115 ? 117.720 48.587 44.025 1.00 50.43 107 LEU A N 1
ATOM 920 C CA . LEU A 1 115 ? 116.903 49.578 44.727 1.00 50.82 107 LEU A CA 1
ATOM 921 C C . LEU A 1 115 ? 117.740 50.336 45.744 1.00 53.46 107 LEU A C 1
ATOM 922 O O . LEU A 1 115 ? 118.315 49.729 46.644 1.00 54.01 107 LEU A O 1
ATOM 927 N N . ASN A 1 116 ? 117.786 51.661 45.614 1.00 57.22 108 ASN A N 1
ATOM 928 C CA . ASN A 1 116 ? 118.502 52.534 46.573 1.00 59.48 108 ASN A CA 1
ATOM 929 C C . ASN A 1 116 ? 119.948 52.087 46.804 1.00 60.71 108 ASN A C 1
ATOM 930 O O . ASN A 1 116 ? 120.418 52.045 47.945 1.00 60.42 108 ASN A O 1
ATOM 935 N N . GLY A 1 117 ? 120.639 51.737 45.715 1.00 60.81 109 GLY A N 1
ATOM 936 C CA . GLY A 1 117 ? 122.043 51.331 45.788 1.00 59.67 109 GLY A CA 1
ATOM 937 C C . GLY A 1 117 ? 122.319 49.987 46.460 1.00 57.87 109 GLY A C 1
ATOM 938 O O . GLY A 1 117 ? 123.437 49.746 46.910 1.00 60.17 109 GLY A O 1
ATOM 939 N N . VAL A 1 118 ? 121.310 49.123 46.557 1.00 53.87 110 VAL A N 1
ATOM 940 C CA . VAL A 1 118 ? 121.542 47.724 46.909 1.00 50.60 110 VAL A CA 1
ATOM 941 C C . VAL A 1 118 ? 121.030 46.846 45.791 1.00 48.29 110 VAL A C 1
ATOM 942 O O . VAL A 1 118 ? 120.374 47.330 44.868 1.00 46.36 110 VAL A O 1
ATOM 946 N N . THR A 1 119 ? 121.378 45.564 45.863 1.00 44.11 111 THR A N 1
ATOM 947 C CA . THR A 1 119 ? 120.872 44.562 44.949 1.00 41.22 111 THR A CA 1
ATOM 948 C C . THR A 1 119 ? 119.979 43.651 45.752 1.00 39.69 111 THR A C 1
ATOM 949 O O . THR A 1 119 ? 120.295 43.323 46.883 1.00 40.34 111 THR A O 1
ATOM 953 N N . LEU A 1 120 ? 118.834 43.285 45.187 1.00 38.46 112 LEU A N 1
ATOM 954 C CA . LEU A 1 120 ? 117.948 42.330 45.823 1.00 37.96 112 LEU A CA 1
ATOM 955 C C . LEU A 1 120 ? 117.839 41.134 44.931 1.00 37.37 112 LEU A C 1
ATOM 956 O O . LEU A 1 120 ? 117.732 41.270 43.710 1.00 37.34 112 LEU A O 1
ATOM 961 N N . GLU A 1 121 ? 117.884 39.960 45.537 1.00 36.15 113 GLU A N 1
ATOM 962 C CA . GLU A 1 121 ? 117.725 38.733 44.819 1.00 37.25 113 GLU A CA 1
ATOM 963 C C . GLU A 1 121 ? 116.621 37.972 45.490 1.00 36.95 113 GLU A C 1
ATOM 964 O O . GLU A 1 121 ? 116.830 37.370 46.555 1.00 37.65 113 GLU A O 1
ATOM 970 N N . VAL A 1 122 ? 115.442 38.000 44.866 1.00 33.63 114 VAL A N 1
ATOM 971 C CA . VAL A 1 122 ? 114.289 37.314 45.383 1.00 32.39 114 VAL A CA 1
ATOM 972 C C . VAL A 1 122 ? 114.313 35.906 44.835 1.00 33.43 114 VAL A C 1
ATOM 973 O O . VAL A 1 122 ? 114.276 35.706 43.622 1.00 36.93 114 VAL A O 1
ATOM 977 N N . ASN A 1 123 ? 114.373 34.934 45.736 1.00 33.58 115 ASN A N 1
ATOM 978 C CA . ASN A 1 123 ? 114.563 33.540 45.378 1.00 35.69 115 ASN A CA 1
ATOM 979 C C . ASN A 1 123 ? 113.391 32.708 45.820 1.00 36.62 115 ASN A C 1
ATOM 980 O O . ASN A 1 123 ? 112.964 32.831 46.942 1.00 36.76 115 ASN A O 1
ATOM 985 N N . ARG A 1 124 ? 112.883 31.859 44.932 1.00 39.33 116 ARG A N 1
ATOM 986 C CA . ARG A 1 124 ? 112.090 30.710 45.338 1.00 42.24 116 ARG A CA 1
ATOM 987 C C . ARG A 1 124 ? 112.992 29.501 45.223 1.00 42.03 116 ARG A C 1
ATOM 988 O O . ARG A 1 124 ? 113.374 29.121 44.124 1.00 44.48 116 ARG A O 1
ATOM 996 N N . VAL A 1 125 ? 113.330 28.906 46.360 1.00 41.96 117 VAL A N 1
ATOM 997 C CA . VAL A 1 125 ? 114.278 27.826 46.410 1.00 42.47 117 VAL A CA 1
ATOM 998 C C . VAL A 1 125 ? 113.540 26.516 46.562 1.00 45.90 117 VAL A C 1
ATOM 999 O O . VAL A 1 125 ? 112.799 26.306 47.538 1.00 48.99 117 VAL A O 1
ATOM 1003 N N . GLU A 1 126 ? 113.778 25.624 45.606 1.00 47.24 118 GLU A N 1
ATOM 1004 C CA . GLU A 1 126 ? 113.079 24.362 45.505 1.00 49.25 118 GLU A CA 1
ATOM 1005 C C . GLU A 1 126 ? 113.376 23.494 46.729 1.00 50.05 118 GLU A C 1
ATOM 1006 O O . GLU A 1 126 ? 114.536 23.311 47.116 1.00 50.99 118 GLU A O 1
ATOM 1012 N N . GLY A 1 127 ? 112.314 22.996 47.359 1.00 51.56 119 GLY A N 1
ATOM 1013 C CA . GLY A 1 127 ? 112.430 22.166 48.552 1.00 51.75 119 GLY A CA 1
ATOM 1014 C C . GLY A 1 127 ? 112.842 22.901 49.820 1.00 52.72 119 GLY A C 1
ATOM 1015 O O . GLY A 1 127 ? 113.121 22.271 50.828 1.00 56.15 119 GLY A O 1
ATOM 1016 N N . ILE A 1 128 ? 112.889 24.223 49.794 1.00 52.65 120 ILE A N 1
ATOM 1017 C CA . ILE A 1 128 ? 113.380 24.967 50.970 1.00 54.29 120 ILE A CA 1
ATOM 1018 C C . ILE A 1 128 ? 112.497 26.150 51.342 1.00 51.92 120 ILE A C 1
ATOM 1019 O O . ILE A 1 128 ? 112.205 26.338 52.505 1.00 52.83 120 ILE A O 1
ATOM 1024 N N . GLY A 1 129 ? 112.091 26.953 50.363 1.00 49.46 121 GLY A N 1
ATOM 1025 C CA . GLY A 1 129 ? 111.251 28.121 50.636 1.00 47.17 121 GLY A CA 1
ATOM 1026 C C . GLY A 1 129 ? 111.704 29.332 49.867 1.00 44.17 121 GLY A C 1
ATOM 1027 O O . GLY A 1 129 ? 112.571 29.215 49.003 1.00 40.62 121 GLY A O 1
ATOM 1028 N N . ASP A 1 130 ? 111.114 30.493 50.184 1.00 40.85 122 ASP A N 1
ATOM 1029 C CA . ASP A 1 130 ? 111.416 31.742 49.482 1.00 40.03 122 ASP A CA 1
ATOM 1030 C C . ASP A 1 130 ? 112.199 32.644 50.370 1.00 36.60 122 ASP A C 1
ATOM 1031 O O . ASP A 1 130 ? 111.936 32.714 51.544 1.00 33.59 122 ASP A O 1
ATOM 1036 N N . PHE A 1 131 ? 113.161 33.357 49.784 1.00 36.94 123 PHE A N 1
ATOM 1037 C CA . PHE A 1 131 ? 114.052 34.241 50.521 1.00 34.79 123 PHE A CA 1
ATOM 1038 C C . PHE A 1 131 ? 114.399 35.412 49.664 1.00 33.53 123 PHE A C 1
ATOM 1039 O O . PHE A 1 131 ? 114.352 35.321 48.450 1.00 37.74 123 PHE A O 1
ATOM 1047 N N . VAL A 1 132 ? 114.772 36.509 50.292 1.00 32.26 124 VAL A N 1
ATOM 1048 C CA . VAL A 1 132 ? 115.388 37.608 49.584 1.00 32.49 124 VAL A CA 1
ATOM 1049 C C . VAL A 1 132 ? 116.807 37.834 50.157 1.00 35.25 124 VAL A C 1
ATOM 1050 O O . VAL A 1 132 ? 116.999 37.808 51.376 1.00 33.83 124 VAL A O 1
ATOM 1054 N N . ASP A 1 133 ? 117.785 37.996 49.257 1.00 37.48 125 ASP A N 1
ATOM 1055 C CA . ASP A 1 133 ? 119.147 38.397 49.604 1.00 40.64 125 ASP A CA 1
ATOM 1056 C C . ASP A 1 133 ? 119.279 39.873 49.289 1.00 39.42 125 ASP A C 1
ATOM 1057 O O . ASP A 1 133 ? 118.999 40.301 48.169 1.00 38.74 125 ASP A O 1
ATOM 1062 N N . ILE A 1 134 ? 119.700 40.656 50.270 1.00 39.82 126 ILE A N 1
ATOM 1063 C CA . ILE A 1 134 ? 119.976 42.060 50.045 1.00 41.44 126 ILE A CA 1
ATOM 1064 C C . ILE A 1 134 ? 121.461 42.214 50.248 1.00 42.92 126 ILE A C 1
ATOM 1065 O O . ILE A 1 134 ? 121.982 41.811 51.290 1.00 40.33 126 ILE A O 1
ATOM 1070 N N . GLU A 1 135 ? 122.140 42.804 49.264 1.00 44.97 127 GLU A N 1
ATOM 1071 C CA . GLU A 1 135 ? 123.585 42.803 49.245 1.00 46.72 127 GLU A CA 1
ATOM 1072 C C . GLU A 1 135 ? 124.211 44.036 48.617 1.00 47.45 127 GLU A C 1
ATOM 1073 O O . GLU A 1 135 ? 123.651 44.636 47.712 1.00 44.94 127 GLU A O 1
ATOM 1076 N N . VAL A 1 136 ? 125.383 44.403 49.138 1.00 50.57 128 VAL A N 1
ATOM 1077 C CA . VAL A 1 136 ? 126.220 45.446 48.554 1.00 54.27 128 VAL A CA 1
ATOM 1078 C C . VAL A 1 136 ? 127.658 44.956 48.417 1.00 56.72 128 VAL A C 1
ATOM 1079 O O . VAL A 1 136 ? 128.207 44.327 49.322 1.00 55.34 128 VAL A O 1
ATOM 1083 N N . ILE A 1 137 ? 128.256 45.266 47.278 1.00 61.20 129 ILE A N 1
ATOM 1084 C CA . ILE A 1 137 ? 129.665 45.019 47.037 1.00 64.65 129 ILE A CA 1
ATOM 1085 C C . ILE A 1 137 ? 130.426 46.213 47.567 1.00 67.67 129 ILE A C 1
ATOM 1086 O O . ILE A 1 137 ? 130.378 47.270 46.973 1.00 70.11 129 ILE A O 1
ATOM 1091 N N . SER A 1 138 ? 131.107 46.051 48.700 1.00 71.73 130 SER A N 1
ATOM 1092 C CA . SER A 1 138 ? 131.882 47.151 49.282 1.00 74.55 130 SER A CA 1
ATOM 1093 C C . SER A 1 138 ? 132.979 46.699 50.268 1.00 76.94 130 SER A C 1
ATOM 1094 O O . SER A 1 138 ? 132.949 45.583 50.814 1.00 75.03 130 SER A O 1
ATOM 1097 N N . ASP A 1 139 ? 133.934 47.606 50.488 1.00 79.83 131 ASP A N 1
ATOM 1098 C CA . ASP A 1 139 ? 135.006 47.423 51.466 1.00 81.19 131 ASP A CA 1
ATOM 1099 C C . ASP A 1 139 ? 134.709 48.230 52.736 1.00 80.23 131 ASP A C 1
ATOM 1100 O O . ASP A 1 139 ? 135.506 49.065 53.149 1.00 81.40 131 ASP A O 1
ATOM 1105 N N . SER A 1 140 ? 133.545 47.982 53.333 1.00 79.79 132 SER A N 1
ATOM 1106 C CA . SER A 1 140 ? 133.160 48.594 54.614 1.00 78.97 132 SER A CA 1
ATOM 1107 C C . SER A 1 140 ? 131.926 47.874 55.199 1.00 76.65 132 SER A C 1
ATOM 1108 O O . SER A 1 140 ? 130.814 48.376 55.114 1.00 74.15 132 SER A O 1
ATOM 1111 N N . PRO A 1 141 ? 132.135 46.682 55.780 1.00 75.96 133 PRO A N 1
ATOM 1112 C CA . PRO A 1 141 ? 131.031 45.874 56.324 1.00 75.72 133 PRO A CA 1
ATOM 1113 C C . PRO A 1 141 ? 130.001 46.616 57.189 1.00 74.98 133 PRO A C 1
ATOM 1114 O O . PRO A 1 141 ? 128.806 46.434 56.987 1.00 74.92 133 PRO A O 1
ATOM 1118 N N . GLU A 1 142 ? 130.463 47.425 58.143 1.00 74.70 134 GLU A N 1
ATOM 1119 C CA . GLU A 1 142 ? 129.560 48.086 59.118 1.00 73.72 134 GLU A CA 1
ATOM 1120 C C . GLU A 1 142 ? 128.586 49.076 58.449 1.00 71.50 134 GLU A C 1
ATOM 1121 O O . GLU A 1 142 ? 127.408 49.145 58.828 1.00 68.76 134 GLU A O 1
ATOM 1123 N N . GLU A 1 143 ? 129.092 49.827 57.467 1.00 68.70 135 GLU A N 1
ATOM 1124 C CA . GLU A 1 143 ? 128.288 50.791 56.716 1.00 68.63 135 GLU A CA 1
ATOM 1125 C C . GLU A 1 143 ? 127.318 50.080 55.761 1.00 68.24 135 GLU A C 1
ATOM 1126 O O . GLU A 1 143 ? 126.117 50.387 55.727 1.00 68.96 135 GLU A O 1
ATOM 1128 N N . ALA A 1 144 ? 127.851 49.133 54.992 1.00 66.25 136 ALA A N 1
ATOM 1129 C CA . ALA A 1 144 ? 127.053 48.325 54.076 1.00 63.66 136 ALA A CA 1
ATOM 1130 C C . ALA A 1 144 ? 125.966 47.536 54.801 1.00 61.00 136 ALA A C 1
ATOM 1131 O O . ALA A 1 144 ? 124.885 47.361 54.277 1.00 60.06 136 ALA A O 1
ATOM 1133 N N . LYS A 1 145 ? 126.254 47.068 56.005 1.00 60.16 137 LYS A N 1
ATOM 1134 C CA . LYS A 1 145 ? 125.264 46.337 56.786 1.00 60.93 137 LYS A CA 1
ATOM 1135 C C . LYS A 1 145 ? 124.076 47.270 57.186 1.00 62.70 137 LYS A C 1
ATOM 1136 O O . LYS A 1 145 ? 122.927 46.821 57.307 1.00 63.87 137 LYS A O 1
ATOM 1139 N N . GLU A 1 146 ? 124.368 48.561 57.376 1.00 62.45 138 GLU A N 1
ATOM 1140 C CA . GLU A 1 146 ? 123.357 49.546 57.779 1.00 62.01 138 GLU A CA 1
ATOM 1141 C C . GLU A 1 146 ? 122.495 49.974 56.590 1.00 60.16 138 GLU A C 1
ATOM 1142 O O . GLU A 1 146 ? 121.293 50.166 56.741 1.00 59.70 138 GLU A O 1
ATOM 1144 N N . LYS A 1 147 ? 123.129 50.134 55.424 1.00 57.94 139 LYS A N 1
ATOM 1145 C CA . LYS A 1 147 ? 122.429 50.430 54.167 1.00 58.06 139 LYS A CA 1
ATOM 1146 C C . LYS A 1 147 ? 121.454 49.304 53.765 1.00 57.71 139 LYS A C 1
ATOM 1147 O O . LYS A 1 147 ? 120.406 49.562 53.185 1.00 60.97 139 LYS A O 1
ATOM 1150 N N . ILE A 1 148 ? 121.814 48.064 54.085 1.00 55.92 140 ILE A N 1
ATOM 1151 C CA . ILE A 1 148 ? 120.960 46.894 53.846 1.00 52.98 140 ILE A CA 1
ATOM 1152 C C . ILE A 1 148 ? 119.777 46.901 54.788 1.00 52.68 140 ILE A C 1
ATOM 1153 O O . ILE A 1 148 ? 118.648 46.599 54.393 1.00 52.71 140 ILE A O 1
ATOM 1158 N N . TRP A 1 149 ? 120.042 47.219 56.044 1.00 52.97 141 TRP A N 1
ATOM 1159 C CA . TRP A 1 149 ? 118.997 47.214 57.067 1.00 52.76 141 TRP A CA 1
ATOM 1160 C C . TRP A 1 149 ? 118.009 48.381 56.871 1.00 51.62 141 TRP A C 1
ATOM 1161 O O . TRP A 1 149 ? 116.827 48.255 57.178 1.00 50.32 141 TRP A O 1
ATOM 1172 N N . GLU A 1 150 ? 118.518 49.493 56.348 1.00 52.00 142 GLU A N 1
ATOM 1173 C CA . GLU A 1 150 ? 117.694 50.613 55.929 1.00 55.61 142 GLU A CA 1
ATOM 1174 C C . GLU A 1 150 ? 116.628 50.145 54.918 1.00 55.03 142 GLU A C 1
ATOM 1175 O O . GLU A 1 150 ? 115.419 50.314 55.147 1.00 55.62 142 GLU A O 1
ATOM 1181 N N . VAL A 1 151 ? 117.088 49.533 53.822 1.00 53.40 143 VAL A N 1
ATOM 1182 C CA . VAL A 1 151 ? 116.190 49.001 52.794 1.00 50.30 143 VAL A CA 1
ATOM 1183 C C . VAL A 1 151 ? 115.300 47.890 53.353 1.00 49.94 143 VAL A C 1
ATOM 1184 O O . VAL A 1 151 ? 114.101 47.846 53.070 1.00 51.67 143 VAL A O 1
ATOM 1188 N N . ALA A 1 152 ? 115.874 47.012 54.167 1.00 48.22 144 ALA A N 1
ATOM 1189 C CA . ALA A 1 152 ? 115.138 45.866 54.687 1.00 48.23 144 ALA A CA 1
ATOM 1190 C C . ALA A 1 152 ? 113.977 46.276 55.604 1.00 50.07 144 ALA A C 1
ATOM 1191 O O . ALA A 1 152 ? 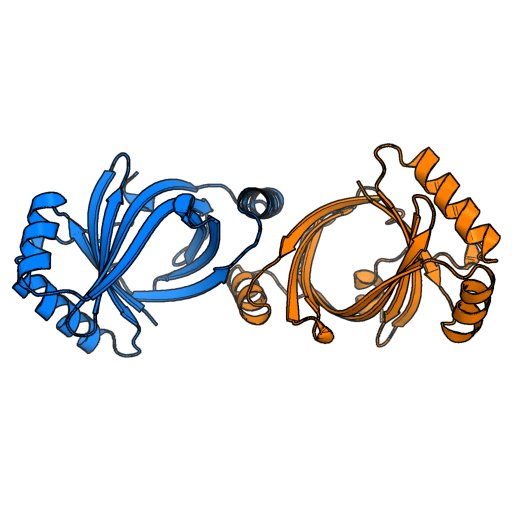112.875 45.678 55.559 1.00 47.83 144 ALA A O 1
ATOM 1193 N N . LYS A 1 153 ? 114.247 47.265 56.464 1.00 52.99 145 LYS A N 1
ATOM 1194 C CA . LYS A 1 153 ? 113.234 47.810 57.395 1.00 53.65 145 LYS A CA 1
ATOM 1195 C C . LYS A 1 153 ? 112.095 48.394 56.565 1.00 52.77 145 LYS A C 1
ATOM 1196 O O . LYS A 1 153 ? 110.928 48.049 56.754 1.00 52.34 145 LYS A O 1
ATOM 1198 N N . MET A 1 154 ? 112.469 49.240 55.612 1.00 51.27 146 MET A N 1
ATOM 1199 C CA . MET A 1 154 ? 111.541 49.813 54.659 1.00 52.29 146 MET A CA 1
ATOM 1200 C C . MET A 1 154 ? 110.633 48.795 53.949 1.00 50.25 146 MET A C 1
ATOM 1201 O O . MET A 1 154 ? 109.475 49.064 53.722 1.00 51.13 146 MET A O 1
ATOM 1206 N N . LEU A 1 155 ? 111.174 47.638 53.603 1.00 49.08 147 LEU A N 1
ATOM 1207 C CA . LEU A 1 155 ? 110.395 46.574 52.998 1.00 46.84 147 LEU A CA 1
ATOM 1208 C C . LEU A 1 155 ? 109.642 45.741 54.033 1.00 45.66 147 LEU A C 1
ATOM 1209 O O . LEU A 1 155 ? 108.957 44.761 53.679 1.00 45.82 147 LEU A O 1
ATOM 1214 N N . GLY A 1 156 ? 109.748 46.130 55.309 1.00 46.06 148 GLY A N 1
ATOM 1215 C CA . GLY A 1 156 ? 109.015 45.471 56.394 1.00 45.27 148 GLY A CA 1
ATOM 1216 C C . GLY A 1 156 ? 109.679 44.205 56.898 1.00 45.92 148 GLY A C 1
ATOM 1217 O O . GLY A 1 156 ? 109.050 43.387 57.578 1.00 44.52 148 GLY A O 1
ATOM 1218 N N . LEU A 1 157 ? 110.962 44.037 56.575 1.00 47.28 149 LEU A N 1
ATOM 1219 C CA . LEU A 1 157 ? 111.695 42.860 57.023 1.00 46.95 149 LEU A CA 1
ATOM 1220 C C . LEU A 1 157 ? 112.288 43.147 58.397 1.00 46.91 149 LEU A C 1
ATOM 1221 O O . LEU A 1 157 ? 112.862 44.221 58.628 1.00 44.06 149 LEU A O 1
ATOM 1226 N N . LYS A 1 158 ? 112.163 42.167 59.282 1.00 48.90 150 LYS A N 1
ATOM 1227 C CA . LYS A 1 158 ? 112.638 42.260 60.661 1.00 53.19 150 LYS A CA 1
ATOM 1228 C C . LYS A 1 158 ? 113.727 41.198 61.006 1.00 54.85 150 LYS A C 1
ATOM 1229 O O . LYS A 1 158 ? 114.017 40.259 60.214 1.00 50.42 150 LYS A O 1
ATOM 1233 N N . GLU A 1 159 ? 114.300 41.358 62.205 1.00 55.80 151 GLU A N 1
ATOM 1234 C CA . GLU A 1 159 ? 115.254 40.414 62.764 1.00 55.88 151 GLU A CA 1
ATOM 1235 C C . GLU A 1 159 ? 114.788 38.966 62.709 1.00 53.93 151 GLU A C 1
ATOM 1236 O O . GLU A 1 159 ? 115.575 38.089 62.398 1.00 52.62 151 GLU A O 1
ATOM 1242 N N . GLU A 1 160 ? 113.520 38.714 63.001 1.00 52.66 152 GLU A N 1
ATOM 1243 C CA . GLU A 1 160 ? 113.013 37.341 63.008 1.00 56.36 152 GLU A CA 1
ATOM 1244 C C . GLU A 1 160 ? 112.909 36.740 61.606 1.00 55.86 152 GLU A C 1
ATOM 1245 O O . GLU A 1 160 ? 112.763 35.522 61.460 1.00 55.17 152 GLU A O 1
ATOM 1251 N N . ASP A 1 161 ? 112.970 37.594 60.581 1.00 54.40 153 ASP A N 1
ATOM 1252 C CA . ASP A 1 161 ? 112.939 37.118 59.194 1.00 53.89 153 ASP A CA 1
ATOM 1253 C C . ASP A 1 161 ? 114.307 36.634 58.742 1.00 51.72 153 ASP A C 1
ATOM 1254 O O . ASP A 1 161 ? 114.396 35.828 57.832 1.00 49.35 153 ASP A O 1
ATOM 1259 N N . VAL A 1 162 ? 115.363 37.134 59.395 1.00 51.92 154 VAL A N 1
ATOM 1260 C CA . VAL A 1 162 ? 116.743 36.861 58.983 1.00 49.72 154 VAL A CA 1
ATOM 1261 C C . VAL A 1 162 ? 117.064 35.362 59.000 1.00 48.09 154 VAL A C 1
ATOM 1262 O O . VAL A 1 162 ? 116.787 34.681 59.962 1.00 45.92 154 VAL A O 1
ATOM 1266 N N . GLU A 1 163 ? 117.623 34.874 57.889 1.00 47.59 155 GLU A N 1
ATOM 1267 C CA . GLU A 1 163 ? 118.059 33.494 57.757 1.00 47.38 155 GLU A CA 1
ATOM 1268 C C . GLU A 1 163 ? 119.587 33.499 57.663 1.00 47.55 155 GLU A C 1
ATOM 1269 O O . GLU A 1 163 ? 120.143 33.904 56.649 1.00 43.49 155 GLU A O 1
ATOM 1275 N N . PRO A 1 164 ? 120.276 33.104 58.752 1.00 50.64 156 PRO A N 1
ATOM 1276 C CA . PRO A 1 164 ? 121.756 33.159 58.739 1.00 50.98 156 PRO A CA 1
ATOM 1277 C C . PRO A 1 164 ? 122.417 31.880 58.190 1.00 48.66 156 PRO A C 1
ATOM 1278 O O . PRO A 1 164 ? 123.589 31.905 57.819 1.00 48.98 156 PRO A O 1
ATOM 1282 N N . ARG A 1 165 ? 121.656 30.798 58.113 1.00 47.39 157 ARG A N 1
ATOM 1283 C CA . ARG A 1 165 ? 122.131 29.559 57.540 1.00 51.72 157 ARG A CA 1
ATOM 1284 C C . ARG A 1 165 ? 122.129 29.583 55.983 1.00 50.65 157 ARG A C 1
ATOM 1285 O O . ARG A 1 165 ? 121.251 30.164 55.344 1.00 48.82 157 ARG A O 1
ATOM 1293 N N . LEU A 1 166 ? 123.148 28.960 55.401 1.00 51.15 158 LEU A N 1
ATOM 1294 C CA . LEU A 1 166 ? 123.300 28.872 53.954 1.00 51.50 158 LEU A CA 1
ATOM 1295 C C . LEU A 1 166 ? 122.332 27.837 53.404 1.00 50.91 158 LEU A C 1
ATOM 1296 O O . LEU A 1 166 ? 121.969 26.893 54.100 1.00 49.73 158 LEU A O 1
ATOM 1301 N N . TYR A 1 167 ? 121.920 28.019 52.149 1.00 53.35 159 TYR A N 1
ATOM 1302 C CA . TYR A 1 167 ? 121.067 27.031 51.460 1.00 54.09 159 TYR A CA 1
ATOM 1303 C C . TYR A 1 167 ? 121.683 25.647 51.558 1.00 56.91 159 TYR A C 1
ATOM 1304 O O . TYR A 1 167 ? 120.979 24.660 51.739 1.00 62.51 159 TYR A O 1
ATOM 1313 N N . LEU A 1 168 ? 123.007 25.593 51.451 1.00 59.58 160 LEU A N 1
ATOM 1314 C CA . LEU A 1 168 ? 123.772 24.362 51.635 1.00 60.69 160 LEU A CA 1
ATOM 1315 C C . LEU A 1 168 ? 123.522 23.703 53.004 1.00 61.70 160 LEU A C 1
ATOM 1316 O O . LEU A 1 168 ? 123.316 22.498 53.070 1.00 63.10 160 LEU A O 1
ATOM 1321 N N . GLU A 1 169 ? 123.535 24.492 54.082 1.00 63.57 161 GLU A N 1
ATOM 1322 C CA . GLU A 1 169 ? 123.231 23.971 55.425 1.00 65.24 161 GLU A CA 1
ATOM 1323 C C . GLU A 1 169 ? 121.766 23.546 55.542 1.00 66.87 161 GLU A C 1
ATOM 1324 O O . GLU A 1 169 ? 121.455 22.524 56.159 1.00 66.86 161 GLU A O 1
ATOM 1330 N N . LEU A 1 170 ? 120.867 24.339 54.951 1.00 68.62 162 LEU A N 1
ATOM 1331 C CA . LEU A 1 170 ? 119.412 24.162 55.153 1.00 68.71 162 LEU A CA 1
ATOM 1332 C C . LEU A 1 170 ? 118.840 22.835 54.634 1.00 70.12 162 LEU A C 1
ATOM 1333 O O . LEU A 1 170 ? 117.687 22.525 54.898 1.00 70.34 162 LEU A O 1
ATOM 1338 N N . ILE A 1 171 ? 119.637 22.045 53.923 1.00 72.59 163 ILE A N 1
ATOM 1339 C CA . ILE A 1 171 ? 119.178 20.723 53.483 1.00 74.33 163 ILE A CA 1
ATOM 1340 C C . ILE A 1 171 ? 119.112 19.732 54.668 1.00 75.54 163 ILE A C 1
ATOM 1341 O O . ILE A 1 171 ? 120.123 19.447 55.326 1.00 76.40 163 ILE A O 1
ATOM 1346 N N . SER B 1 9 ? 139.437 10.680 23.803 1.00 72.76 1 SER B N 1
ATOM 1347 C CA . SER B 1 9 ? 140.434 9.648 23.363 1.00 71.86 1 SER B CA 1
ATOM 1348 C C . SER B 1 9 ? 141.356 10.195 22.252 1.00 69.85 1 SER B C 1
ATOM 1349 O O . SER B 1 9 ? 141.169 9.937 21.054 1.00 69.88 1 SER B O 1
ATOM 1352 N N . GLU B 1 10 ? 142.346 10.968 22.681 1.00 67.33 2 GLU B N 1
ATOM 1353 C CA . GLU B 1 10 ? 143.366 11.496 21.793 1.00 65.61 2 GLU B CA 1
ATOM 1354 C C . GLU B 1 10 ? 144.532 10.522 21.737 1.00 58.63 2 GLU B C 1
ATOM 1355 O O . GLU B 1 10 ? 145.018 10.062 22.771 1.00 55.58 2 GLU B O 1
ATOM 1361 N N . VAL B 1 11 ? 144.961 10.209 20.518 1.00 52.71 3 VAL B N 1
ATOM 1362 C CA . VAL B 1 11 ? 146.226 9.527 20.294 1.00 48.82 3 VAL B CA 1
ATOM 1363 C C . VAL B 1 11 ? 147.161 10.524 19.621 1.00 43.77 3 VAL B C 1
ATOM 1364 O O . VAL B 1 11 ? 146.786 11.220 18.677 1.00 39.69 3 VAL B O 1
ATOM 1368 N N . GLU B 1 12 ? 148.379 10.591 20.114 1.00 41.44 4 GLU B N 1
ATOM 1369 C CA . GLU B 1 12 ? 149.261 11.672 19.764 1.00 42.93 4 GLU B CA 1
ATOM 1370 C C . GLU B 1 12 ? 150.699 11.224 19.899 1.00 39.01 4 GLU B C 1
ATOM 1371 O O . GLU B 1 12 ? 151.040 10.525 20.850 1.00 38.86 4 GLU B O 1
ATOM 1377 N N . ILE B 1 13 ? 151.538 11.606 18.941 1.00 33.63 5 ILE B N 1
ATOM 1378 C CA . ILE B 1 13 ? 152.975 11.396 19.051 1.00 32.28 5 ILE B CA 1
ATOM 1379 C C . ILE B 1 13 ? 153.709 12.708 18.745 1.00 31.05 5 ILE B C 1
ATOM 1380 O O . ILE B 1 13 ? 153.379 13.412 17.790 1.00 30.79 5 ILE B O 1
ATOM 1385 N N . LYS B 1 14 ? 154.705 13.023 19.564 1.00 30.86 6 LYS B N 1
ATOM 1386 C CA . LYS B 1 14 ? 155.410 14.304 19.495 1.00 34.65 6 LYS B CA 1
ATOM 1387 C C . LYS B 1 14 ? 156.829 14.098 18.933 1.00 32.75 6 LYS B C 1
ATOM 1388 O O . LYS B 1 14 ? 157.558 13.227 19.382 1.00 30.39 6 LYS B O 1
ATOM 1394 N N . PHE B 1 15 ? 157.213 14.943 17.983 1.00 31.75 7 PHE B N 1
ATOM 1395 C CA . PHE B 1 15 ? 158.492 14.831 17.334 1.00 33.43 7 PHE B CA 1
ATOM 1396 C C . PHE B 1 15 ? 159.270 16.112 17.482 1.00 32.88 7 PHE B C 1
ATOM 1397 O O . PHE B 1 15 ? 158.741 17.168 17.243 1.00 31.83 7 PHE B O 1
ATOM 1405 N N . LYS B 1 16 ? 160.536 15.986 17.886 1.00 36.46 8 LYS B N 1
ATOM 1406 C CA . LYS B 1 16 ? 161.501 17.082 17.846 1.00 39.54 8 LYS B CA 1
ATOM 1407 C C . LYS B 1 16 ? 161.727 17.511 16.412 1.00 39.46 8 LYS B C 1
ATOM 1408 O O . LYS B 1 16 ? 161.945 16.664 15.539 1.00 40.40 8 LYS B O 1
ATOM 1414 N N . ILE B 1 17 ? 161.665 18.813 16.164 1.00 39.32 9 ILE B N 1
ATOM 1415 C CA . ILE B 1 17 ? 161.939 19.370 14.833 1.00 40.67 9 ILE B CA 1
ATOM 1416 C C . ILE B 1 17 ? 162.773 20.646 14.931 1.00 42.46 9 ILE B C 1
ATOM 1417 O O . ILE B 1 17 ? 162.963 21.187 16.015 1.00 41.20 9 ILE B O 1
ATOM 1422 N N . LYS B 1 18 ? 163.290 21.105 13.799 1.00 45.61 10 LYS B N 1
ATOM 1423 C CA . LYS B 1 18 ? 163.759 22.487 13.676 1.00 48.04 10 LYS B CA 1
ATOM 1424 C C . LYS B 1 18 ? 162.689 23.122 12.854 1.00 47.50 10 LYS B C 1
ATOM 1425 O O . LYS B 1 18 ? 162.435 22.674 11.738 1.00 50.09 10 LYS B O 1
ATOM 1427 N N . LEU B 1 19 ? 162.024 24.133 13.404 1.00 45.44 11 LEU B N 1
ATOM 1428 C CA . LEU B 1 19 ? 160.816 24.667 12.789 1.00 47.57 11 LEU B CA 1
ATOM 1429 C C . LEU B 1 19 ? 161.043 25.055 11.324 1.00 51.29 11 LEU B C 1
ATOM 1430 O O . LEU B 1 19 ? 160.151 24.914 10.488 1.00 52.17 11 LEU B O 1
ATOM 1435 N N . GLU B 1 20 ? 162.244 25.534 11.031 1.00 55.29 12 GLU B N 1
ATOM 1436 C CA . GLU B 1 20 ? 162.560 26.107 9.730 1.00 58.19 12 GLU B CA 1
ATOM 1437 C C . GLU B 1 20 ? 162.580 24.987 8.671 1.00 59.98 12 GLU B C 1
ATOM 1438 O O . GLU B 1 20 ? 161.691 24.940 7.806 1.00 58.51 12 GLU B O 1
ATOM 1444 N N . ASP B 1 21 ? 163.552 24.071 8.773 1.00 61.42 13 ASP B N 1
ATOM 1445 C CA . ASP B 1 21 ? 163.548 22.822 7.968 1.00 63.17 13 ASP B CA 1
ATOM 1446 C C . ASP B 1 21 ? 162.127 22.278 7.775 1.00 62.43 13 ASP B C 1
ATOM 1447 O O . ASP B 1 21 ? 161.695 22.017 6.647 1.00 64.30 13 ASP B O 1
ATOM 1452 N N . PHE B 1 22 ? 161.407 22.119 8.887 1.00 58.66 14 PHE B N 1
ATOM 1453 C CA . PHE B 1 22 ? 160.123 21.427 8.884 1.00 55.68 14 PHE B CA 1
ATOM 1454 C C . PHE B 1 22 ? 159.027 22.171 8.143 1.00 58.14 14 PHE B C 1
ATOM 1455 O O . PHE B 1 22 ? 158.152 21.543 7.551 1.00 58.05 14 PHE B O 1
ATOM 1463 N N . LEU B 1 23 ? 159.047 23.497 8.179 1.00 62.08 15 LEU B N 1
ATOM 1464 C CA . LEU B 1 23 ? 158.021 24.266 7.450 1.00 65.44 15 LEU B CA 1
ATOM 1465 C C . LEU B 1 23 ? 158.207 24.171 5.927 1.00 64.75 15 LEU B C 1
ATOM 1466 O O . LEU B 1 23 ? 157.229 24.304 5.184 1.00 63.91 15 LEU B O 1
ATOM 1471 N N . HIS B 1 24 ? 159.441 23.928 5.469 1.00 63.87 16 HIS B N 1
ATOM 1472 C CA . HIS B 1 24 ? 159.661 23.609 4.058 1.00 66.74 16 HIS B CA 1
ATOM 1473 C C . HIS B 1 24 ? 159.047 22.251 3.735 1.00 65.47 16 HIS B C 1
ATOM 1474 O O . HIS B 1 24 ? 158.241 22.141 2.813 1.00 65.58 16 HIS B O 1
ATOM 1481 N N . THR B 1 25 ? 159.436 21.230 4.502 1.00 63.88 17 THR B N 1
ATOM 1482 C CA . THR B 1 25 ? 158.881 19.883 4.367 1.00 63.42 17 THR B CA 1
ATOM 1483 C C . THR B 1 25 ? 157.353 19.904 4.361 1.00 64.18 17 THR B C 1
ATOM 1484 O O . THR B 1 25 ? 156.719 19.222 3.574 1.00 63.01 17 THR B O 1
ATOM 1488 N N . LEU B 1 26 ? 156.775 20.716 5.229 1.00 65.85 18 LEU B N 1
ATOM 1489 C CA . LEU B 1 26 ? 155.331 20.809 5.349 1.00 68.89 18 LEU B CA 1
ATOM 1490 C C . LEU B 1 26 ? 154.665 21.504 4.141 1.00 70.70 18 LEU B C 1
ATOM 1491 O O . LEU B 1 26 ? 153.621 21.056 3.674 1.00 69.12 18 LEU B O 1
ATOM 1496 N N . ASN B 1 27 ? 155.269 22.601 3.657 1.00 73.77 19 ASN B N 1
ATOM 1497 C CA . ASN B 1 27 ? 154.716 23.369 2.513 1.00 75.92 19 ASN B CA 1
ATOM 1498 C C . ASN B 1 27 ? 154.743 22.558 1.227 1.00 76.06 19 ASN B C 1
ATOM 1499 O O . ASN B 1 27 ? 153.941 22.781 0.316 1.00 79.23 19 ASN B O 1
ATOM 1504 N N . THR B 1 28 ? 155.700 21.638 1.166 1.00 72.77 20 THR B N 1
ATOM 1505 C CA . THR B 1 28 ? 155.822 20.677 0.091 1.00 69.91 20 THR B CA 1
ATOM 1506 C C . THR B 1 28 ? 154.542 19.828 -0.059 1.00 66.51 20 THR B C 1
ATOM 1507 O O . THR B 1 28 ? 154.076 19.602 -1.164 1.00 67.71 20 THR B O 1
ATOM 1511 N N . PHE B 1 29 ? 153.988 19.370 1.058 1.00 63.75 21 PHE B N 1
ATOM 1512 C CA . PHE B 1 29 ? 152.687 18.667 1.071 1.00 59.94 21 PHE B CA 1
ATOM 1513 C C . PHE B 1 29 ? 151.529 19.645 1.267 1.00 56.12 21 PHE B C 1
ATOM 1514 O O . PHE B 1 29 ? 150.358 19.253 1.212 1.00 47.61 21 PHE B O 1
ATOM 1522 N N . ASN B 1 30 ? 151.882 20.910 1.534 1.00 55.88 22 ASN B N 1
ATOM 1523 C CA . ASN B 1 30 ? 150.950 22.031 1.535 1.00 56.20 22 ASN B CA 1
ATOM 1524 C C . ASN B 1 30 ? 149.551 21.675 2.114 1.00 54.80 22 ASN B C 1
ATOM 1525 O O . ASN B 1 30 ? 148.565 21.578 1.367 1.00 55.84 22 ASN B O 1
ATOM 1530 N N . PRO B 1 31 ? 149.476 21.455 3.446 1.00 52.23 23 PRO B N 1
ATOM 1531 C CA . PRO B 1 31 ? 148.224 21.090 4.106 1.00 51.39 23 PRO B CA 1
ATOM 1532 C C . PRO B 1 31 ? 147.346 22.291 4.434 1.00 52.36 23 PRO B C 1
ATOM 1533 O O . PRO B 1 31 ? 147.774 23.443 4.312 1.00 53.11 23 PRO B O 1
ATOM 1537 N N . GLU B 1 32 ? 146.139 22.006 4.891 1.00 53.15 24 GLU B N 1
ATOM 1538 C CA . GLU B 1 32 ? 145.187 23.027 5.259 1.00 53.47 24 GLU B CA 1
ATOM 1539 C C . GLU B 1 32 ? 145.582 23.694 6.601 1.00 50.61 24 GLU B C 1
ATOM 1540 O O . GLU B 1 32 ? 145.757 23.011 7.600 1.00 49.98 24 GLU B O 1
ATOM 1546 N N . PHE B 1 33 ? 145.714 25.022 6.607 1.00 47.82 25 PHE B N 1
ATOM 1547 C CA . PHE B 1 33 ? 145.929 25.789 7.855 1.00 46.57 25 PHE B CA 1
ATOM 1548 C C . PHE B 1 33 ? 144.620 25.979 8.600 1.00 45.92 25 PHE B C 1
ATOM 1549 O O . PHE B 1 33 ? 143.636 26.449 8.035 1.00 46.98 25 PHE B O 1
ATOM 1557 N N . VAL B 1 34 ? 144.610 25.614 9.876 1.00 45.61 26 VAL B N 1
ATOM 1558 C CA . VAL B 1 34 ? 143.404 25.716 10.701 1.00 44.65 26 VAL B CA 1
ATOM 1559 C C . VAL B 1 34 ? 143.460 26.971 11.581 1.00 43.81 26 VAL B C 1
ATOM 1560 O O . VAL B 1 34 ? 142.568 27.808 11.522 1.00 44.77 26 VAL B O 1
ATOM 1564 N N . ARG B 1 35 ? 144.495 27.088 12.414 1.00 42.02 27 ARG B N 1
ATOM 1565 C CA . ARG B 1 35 ? 144.567 28.207 13.342 1.00 39.70 27 ARG B CA 1
ATOM 1566 C C . ARG B 1 35 ? 145.922 28.384 13.998 1.00 36.91 27 ARG B C 1
ATOM 1567 O O . ARG B 1 35 ? 146.770 27.510 13.950 1.00 36.78 27 ARG B O 1
ATOM 1570 N N . TYR B 1 36 ? 146.083 29.549 14.620 1.00 35.26 28 TYR B N 1
ATOM 1571 C CA . TYR B 1 36 ? 147.319 29.971 15.263 1.00 33.29 28 TYR B CA 1
ATOM 1572 C C . TYR B 1 36 ? 146.997 30.444 16.674 1.00 31.16 28 TYR B C 1
ATOM 1573 O O . TYR B 1 36 ? 146.061 31.230 16.875 1.00 30.56 28 TYR B O 1
ATOM 1582 N N . GLU B 1 37 ? 147.775 29.989 17.642 1.00 29.78 29 GLU B N 1
ATOM 1583 C CA . GLU B 1 37 ? 147.538 30.327 19.036 1.00 33.09 29 GLU B CA 1
ATOM 1584 C C . GLU B 1 37 ? 148.813 30.648 19.744 1.00 33.68 29 GLU B C 1
ATOM 1585 O O . GLU B 1 37 ? 149.750 29.860 19.707 1.00 32.16 29 GLU B O 1
ATOM 1591 N N . GLU B 1 38 ? 148.843 31.807 20.407 1.00 37.05 30 GLU B N 1
ATOM 1592 C CA . GLU B 1 38 ? 149.892 32.117 21.372 1.00 41.23 30 GLU B CA 1
ATOM 1593 C C . GLU B 1 38 ? 149.364 31.718 22.739 1.00 39.35 30 GLU B C 1
ATOM 1594 O O . GLU B 1 38 ? 148.504 32.385 23.288 1.00 37.09 30 GLU B O 1
ATOM 1600 N N . GLN B 1 39 ? 149.894 30.627 23.278 1.00 38.86 31 GLN B N 1
ATOM 1601 C CA . GLN B 1 39 ? 149.331 30.007 24.463 1.00 37.66 31 GLN B CA 1
ATOM 1602 C C . GLN B 1 39 ? 150.193 30.210 25.669 1.00 36.92 31 GLN B C 1
ATOM 1603 O O . GLN B 1 39 ? 151.406 30.165 25.581 1.00 34.57 31 GLN B O 1
ATOM 1609 N N . GLU B 1 40 ? 149.537 30.421 26.805 1.00 39.23 32 GLU B N 1
ATOM 1610 C CA . GLU B 1 40 ? 150.180 30.380 28.101 1.00 41.02 32 GLU B CA 1
ATOM 1611 C C . GLU B 1 40 ? 149.451 29.332 28.923 1.00 38.64 32 GLU B C 1
ATOM 1612 O O . GLU B 1 40 ? 148.238 29.421 29.121 1.00 38.73 32 GLU B O 1
ATOM 1618 N N . ASP B 1 41 ? 150.188 28.335 29.384 1.00 37.82 33 ASP B N 1
ATOM 1619 C CA . ASP B 1 41 ? 149.605 27.210 30.081 1.00 37.08 33 ASP B CA 1
ATOM 1620 C C . ASP B 1 41 ? 150.136 27.189 31.477 1.00 38.34 33 ASP B C 1
ATOM 1621 O O . ASP B 1 41 ? 151.342 27.179 31.660 1.00 39.33 33 ASP B O 1
ATOM 1626 N N . VAL B 1 42 ? 149.228 27.185 32.460 1.00 37.75 34 VAL B N 1
ATOM 1627 C CA . VAL B 1 42 ? 149.581 27.035 33.881 1.00 35.84 34 VAL B CA 1
ATOM 1628 C C . VAL B 1 42 ? 149.127 25.638 34.353 1.00 35.49 34 VAL B C 1
ATOM 1629 O O . VAL B 1 42 ? 147.951 25.309 34.302 1.00 30.91 34 VAL B O 1
ATOM 1633 N N . TYR B 1 43 ? 150.074 24.821 34.790 1.00 38.30 35 TYR B N 1
ATOM 1634 C CA . TYR B 1 43 ? 149.780 23.485 35.280 1.00 40.71 35 TYR B CA 1
ATOM 1635 C C . TYR B 1 43 ? 149.773 23.493 36.798 1.00 43.20 35 TYR B C 1
ATOM 1636 O O . TYR B 1 43 ? 150.621 24.130 37.415 1.00 43.18 35 TYR B O 1
ATOM 1645 N N . PHE B 1 44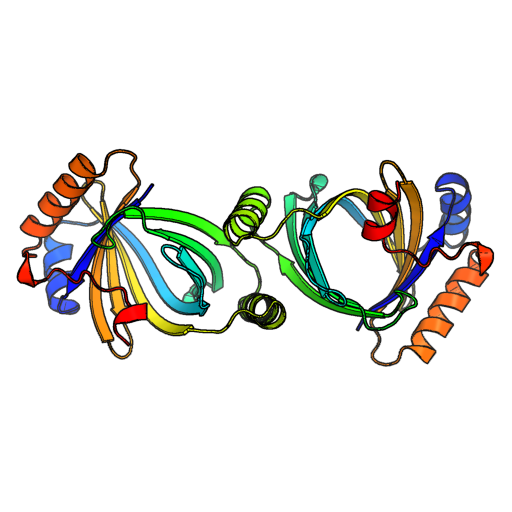 ? 148.820 22.759 37.379 1.00 45.33 36 PHE B N 1
ATOM 1646 C CA . PHE B 1 44 ? 148.674 22.626 38.815 1.00 44.50 36 PHE B CA 1
ATOM 1647 C C . PHE B 1 44 ? 149.025 21.222 39.224 1.00 46.14 36 PHE B C 1
ATOM 1648 O O . PHE B 1 44 ? 148.597 20.280 38.565 1.00 48.46 36 PHE B O 1
ATOM 1656 N N . GLU B 1 45 ? 149.763 21.076 40.329 1.00 48.05 37 GLU B N 1
ATOM 1657 C CA . GLU B 1 45 ? 150.188 19.761 40.806 1.00 52.93 37 GLU B CA 1
ATOM 1658 C C . GLU B 1 45 ? 148.995 18.912 41.163 1.00 50.51 37 GLU B C 1
ATOM 1659 O O . GLU B 1 45 ? 148.164 19.304 41.966 1.00 50.96 37 GLU B O 1
ATOM 1665 N N . VAL B 1 46 ? 148.923 17.744 40.551 1.00 50.20 38 VAL B N 1
ATOM 1666 C CA . VAL B 1 46 ? 147.910 16.752 40.862 1.00 51.52 38 VAL B CA 1
ATOM 1667 C C . VAL B 1 46 ? 148.592 15.401 40.751 1.00 53.17 38 VAL B C 1
ATOM 1668 O O . VAL B 1 46 ? 149.591 15.277 40.060 1.00 53.15 38 VAL B O 1
ATOM 1672 N N . PRO B 1 47 ? 148.080 14.388 41.450 1.00 56.38 39 PRO B N 1
ATOM 1673 C CA . PRO B 1 47 ? 148.702 13.077 41.282 1.00 56.83 39 PRO B CA 1
ATOM 1674 C C . PRO B 1 47 ? 148.574 12.558 39.858 1.00 56.65 39 PRO B C 1
ATOM 1675 O O . PRO B 1 47 ? 147.517 12.693 39.253 1.00 57.41 39 PRO B O 1
ATOM 1679 N N . ARG B 1 48 ? 149.646 11.973 39.331 1.00 56.69 40 ARG B N 1
ATOM 1680 C CA . ARG B 1 48 ? 149.555 11.195 38.096 1.00 57.24 40 ARG B CA 1
ATOM 1681 C C . ARG B 1 48 ? 148.456 10.156 38.306 1.00 53.30 40 ARG B C 1
ATOM 1682 O O . ARG B 1 48 ? 148.224 9.757 39.429 1.00 54.04 40 ARG B O 1
ATOM 1690 N N . PRO B 1 49 ? 147.750 9.747 37.232 1.00 50.24 41 PRO B N 1
ATOM 1691 C CA . PRO B 1 49 ? 147.943 10.092 35.823 1.00 49.25 41 PRO B CA 1
ATOM 1692 C C . PRO B 1 49 ? 147.139 11.324 35.349 1.00 49.24 41 PRO B C 1
ATOM 1693 O O . PRO B 1 49 ? 146.827 11.430 34.165 1.00 47.27 41 PRO B O 1
ATOM 1697 N N . LYS B 1 50 ? 146.831 12.246 36.265 1.00 50.34 42 LYS B N 1
ATOM 1698 C CA . LYS B 1 50 ? 145.971 13.388 35.964 1.00 49.63 42 LYS B CA 1
ATOM 1699 C C . LYS B 1 50 ? 146.785 14.550 35.470 1.00 45.42 42 LYS B C 1
ATOM 1700 O O . LYS B 1 50 ? 147.945 14.696 35.832 1.00 46.02 42 LYS B O 1
ATOM 1706 N N . LEU B 1 51 ? 146.164 15.396 34.659 1.00 42.52 43 LEU B N 1
ATOM 1707 C CA . LEU B 1 51 ? 146.718 16.717 34.356 1.00 40.95 43 LEU B CA 1
ATOM 1708 C C . LEU B 1 51 ? 145.631 17.757 34.514 1.00 40.80 43 LEU B C 1
ATOM 1709 O O . LEU B 1 51 ? 144.447 17.471 34.276 1.00 38.25 43 LEU B O 1
ATOM 1714 N N . LEU B 1 52 ? 146.041 18.960 34.918 1.00 38.88 44 LEU B N 1
ATOM 1715 C CA . LEU B 1 52 ? 145.128 20.060 35.139 1.00 39.81 44 LEU B CA 1
ATOM 1716 C C . LEU B 1 52 ? 145.841 21.297 34.748 1.00 38.16 44 LEU B C 1
ATOM 1717 O O . LEU B 1 52 ? 146.906 21.566 35.273 1.00 35.99 44 LEU B O 1
ATOM 1722 N N . ARG B 1 53 ? 145.267 22.046 33.814 1.00 40.06 45 ARG B N 1
ATOM 1723 C CA . ARG B 1 53 ? 145.861 23.308 33.385 1.00 40.37 45 ARG B CA 1
ATOM 1724 C C . ARG B 1 53 ? 144.842 24.335 32.934 1.00 35.27 45 ARG B C 1
ATOM 1725 O O . ARG B 1 53 ? 143.756 23.996 32.433 1.00 33.81 45 ARG B O 1
ATOM 1733 N N . ILE B 1 54 ? 145.217 25.595 33.126 1.00 34.52 46 ILE B N 1
ATOM 1734 C CA . ILE B 1 54 ? 144.479 26.730 32.608 1.00 36.25 46 ILE B CA 1
ATOM 1735 C C . ILE B 1 54 ? 145.299 27.272 31.446 1.00 34.35 46 ILE B C 1
ATOM 1736 O O . ILE B 1 54 ? 146.493 27.513 31.587 1.00 34.80 46 ILE B O 1
ATOM 1741 N N . ARG B 1 55 ? 144.655 27.445 30.306 1.00 31.11 47 ARG B N 1
ATOM 1742 C CA . ARG B 1 55 ? 145.320 27.950 29.127 1.00 33.69 47 ARG B CA 1
ATOM 1743 C C . ARG B 1 55 ? 144.733 29.280 28.782 1.00 33.08 47 ARG B C 1
ATOM 1744 O O . ARG B 1 55 ? 143.519 29.398 28.693 1.00 32.40 47 ARG B O 1
ATOM 1752 N N . GLY B 1 56 ? 145.598 30.267 28.545 1.00 32.84 48 GLY B N 1
ATOM 1753 C CA . GLY B 1 56 ? 145.181 31.528 27.933 1.00 33.43 48 GLY B CA 1
ATOM 1754 C C . GLY B 1 56 ? 145.736 31.651 26.524 1.00 33.53 48 GLY B C 1
ATOM 1755 O O . GLY B 1 56 ? 146.867 31.300 26.283 1.00 34.22 48 GLY B O 1
ATOM 1756 N N . VAL B 1 57 ? 144.918 32.126 25.594 1.00 36.79 49 VAL B N 1
ATOM 1757 C CA . VAL B 1 57 ? 145.322 32.305 24.199 1.00 37.11 49 VAL B CA 1
ATOM 1758 C C . VAL B 1 57 ? 145.260 33.806 23.869 1.00 40.08 49 VAL B C 1
ATOM 1759 O O . VAL B 1 57 ? 144.217 34.326 23.432 1.00 38.00 49 VAL B O 1
ATOM 1763 N N . HIS B 1 58 ? 146.392 34.481 24.082 1.00 44.87 50 HIS B N 1
ATOM 1764 C CA . HIS B 1 58 ? 146.505 35.948 23.967 1.00 47.76 50 HIS B CA 1
ATOM 1765 C C . HIS B 1 58 ? 145.927 36.514 22.686 1.00 45.75 50 HIS B C 1
ATOM 1766 O O . HIS B 1 58 ? 145.083 37.403 22.722 1.00 47.20 50 HIS B O 1
ATOM 1773 N N . ASN B 1 59 ? 146.377 35.996 21.550 1.00 42.35 51 ASN B N 1
ATOM 1774 C CA . ASN B 1 59 ? 145.938 36.521 20.264 1.00 41.30 51 ASN B CA 1
ATOM 1775 C C . ASN B 1 59 ? 144.442 36.389 19.992 1.00 42.19 51 ASN B C 1
ATOM 1776 O O . ASN B 1 59 ? 143.901 37.151 19.222 1.00 45.34 51 ASN B O 1
ATOM 1781 N N . LEU B 1 60 ? 143.779 35.411 20.595 1.00 46.11 52 LEU B N 1
ATOM 1782 C CA . LEU B 1 60 ? 142.343 35.195 20.341 1.00 46.98 52 LEU B CA 1
ATOM 1783 C C . LEU B 1 60 ? 141.450 35.672 21.482 1.00 48.54 52 LEU B C 1
ATOM 1784 O O . LEU B 1 60 ? 140.232 35.685 21.332 1.00 48.97 52 LEU B O 1
ATOM 1789 N N . LYS B 1 61 ? 142.053 36.081 22.600 1.00 49.62 53 LYS B N 1
ATOM 1790 C CA . LYS B 1 61 ? 141.310 36.428 23.813 1.00 51.80 53 LYS B CA 1
ATOM 1791 C C . LYS B 1 61 ? 140.387 35.273 24.246 1.00 50.22 53 LYS B C 1
ATOM 1792 O O . LYS B 1 61 ? 139.239 35.497 24.629 1.00 49.84 53 LYS B O 1
ATOM 1795 N N . LYS B 1 62 ? 140.899 34.040 24.169 1.00 47.03 54 LYS B N 1
ATOM 1796 C CA . LYS B 1 62 ? 140.159 32.863 24.626 1.00 44.08 54 LYS B CA 1
ATOM 1797 C C . LYS B 1 62 ? 140.942 32.186 25.739 1.00 40.58 54 LYS B C 1
ATOM 1798 O O . LYS B 1 62 ? 142.187 32.283 25.795 1.00 34.64 54 LYS B O 1
ATOM 1803 N N . TYR B 1 63 ? 140.203 31.515 26.628 1.00 38.10 55 TYR B N 1
ATOM 1804 C CA . TYR B 1 63 ? 140.774 30.873 27.822 1.00 38.62 55 TYR B CA 1
ATOM 1805 C C . TYR B 1 63 ? 140.072 29.561 28.090 1.00 36.34 55 TYR B C 1
ATOM 1806 O O . TYR B 1 63 ? 138.888 29.423 27.825 1.00 34.59 55 TYR B O 1
ATOM 1815 N N . TYR B 1 64 ? 140.824 28.586 28.588 1.00 35.68 56 TYR B N 1
ATOM 1816 C CA . TYR B 1 64 ? 140.335 27.230 28.719 1.00 35.59 56 TYR B CA 1
ATOM 1817 C C . TYR B 1 64 ? 140.809 26.625 29.990 1.00 33.12 56 TYR B C 1
ATOM 1818 O O . TYR B 1 64 ? 141.846 26.978 30.488 1.00 31.10 56 TYR B O 1
ATOM 1827 N N . LEU B 1 65 ? 140.010 25.711 30.502 1.00 35.61 57 LEU B N 1
ATOM 1828 C CA . LEU B 1 65 ? 140.379 24.863 31.596 1.00 39.62 57 LEU B CA 1
ATOM 1829 C C . LEU B 1 65 ? 140.393 23.455 31.039 1.00 38.50 57 LEU B C 1
ATOM 1830 O O . LEU B 1 65 ? 139.425 23.030 30.412 1.00 39.59 57 LEU B O 1
ATOM 1835 N N . THR B 1 66 ? 141.500 22.745 31.244 1.00 37.76 58 THR B N 1
ATOM 1836 C CA . THR B 1 66 ? 141.666 21.407 30.680 1.00 38.39 58 THR B CA 1
ATOM 1837 C C . THR B 1 66 ? 142.067 20.403 31.756 1.00 36.46 58 THR B C 1
ATOM 1838 O O . THR B 1 66 ? 142.945 20.671 32.570 1.00 35.95 58 THR B O 1
ATOM 1842 N N . PHE B 1 67 ? 141.385 19.268 31.768 1.00 36.57 59 PHE B N 1
ATOM 1843 C CA . PHE B 1 67 ? 141.766 18.137 32.606 1.00 37.53 59 PHE B CA 1
ATOM 1844 C C . PHE B 1 67 ? 142.062 16.955 31.689 1.00 35.13 59 PHE B C 1
ATOM 1845 O O . PHE B 1 67 ? 141.303 16.701 30.774 1.00 34.55 59 PHE B O 1
ATOM 1853 N N . LYS B 1 68 ? 143.171 16.260 31.932 1.00 37.47 60 LYS B N 1
ATOM 1854 C CA . LYS B 1 68 ? 143.492 15.032 31.194 1.00 40.92 60 LYS B CA 1
ATOM 1855 C C . LYS B 1 68 ? 143.808 13.863 32.113 1.00 41.35 60 LYS B C 1
ATOM 1856 O O . LYS B 1 68 ? 144.345 14.045 33.196 1.00 41.20 60 LYS B O 1
ATOM 1862 N N . GLU B 1 69 ? 143.474 12.664 31.654 1.00 43.75 61 GLU B N 1
ATOM 1863 C CA . GLU B 1 69 ? 144.054 11.439 32.195 1.00 48.12 61 GLU B CA 1
ATOM 1864 C C . GLU B 1 69 ? 145.000 10.853 31.169 1.00 44.56 61 GLU B C 1
ATOM 1865 O O . GLU B 1 69 ? 144.598 10.541 30.041 1.00 42.20 61 GLU B O 1
ATOM 1871 N N . ILE B 1 70 ? 146.260 10.714 31.570 1.00 44.46 62 ILE B N 1
ATOM 1872 C CA . ILE B 1 70 ? 147.282 10.059 30.757 1.00 43.66 62 ILE B CA 1
ATOM 1873 C C . ILE B 1 70 ? 146.994 8.570 30.832 1.00 42.45 62 ILE B C 1
ATOM 1874 O O . ILE B 1 70 ? 146.944 8.013 31.928 1.00 41.33 62 ILE B O 1
ATOM 1879 N N . LEU B 1 71 ? 146.773 7.939 29.676 1.00 43.78 63 LEU B N 1
ATOM 1880 C CA . LEU B 1 71 ? 146.301 6.548 29.615 1.00 43.35 63 LEU B CA 1
ATOM 1881 C C . LEU B 1 71 ? 147.403 5.542 29.279 1.00 46.86 63 LEU B C 1
ATOM 1882 O O . LEU B 1 71 ? 147.106 4.364 29.085 1.00 50.67 63 LEU B O 1
ATOM 1887 N N . ASP B 1 72 ? 148.655 5.992 29.175 1.00 47.92 64 ASP B N 1
ATOM 1888 C CA . ASP B 1 72 ? 149.780 5.078 28.924 1.00 50.87 64 ASP B CA 1
ATOM 1889 C C . ASP B 1 72 ? 151.130 5.716 29.289 1.00 52.68 64 ASP B C 1
ATOM 1890 O O . ASP B 1 72 ? 151.232 6.942 29.453 1.00 54.21 64 ASP B O 1
ATOM 1895 N N . GLU B 1 73 ? 152.156 4.881 29.420 1.00 53.87 65 GLU B N 1
ATOM 1896 C CA . GLU B 1 73 ? 153.494 5.355 29.801 1.00 56.00 65 GLU B CA 1
ATOM 1897 C C . GLU B 1 73 ? 154.139 6.185 28.695 1.00 55.97 65 GLU B C 1
ATOM 1898 O O . GLU B 1 73 ? 154.901 7.106 28.987 1.00 57.73 65 GLU B O 1
ATOM 1900 N N . ASN B 1 74 ? 153.816 5.859 27.434 1.00 55.28 66 ASN B N 1
ATOM 1901 C CA . ASN B 1 74 ? 154.310 6.599 26.248 1.00 55.05 66 ASN B CA 1
ATOM 1902 C C . ASN B 1 74 ? 153.948 8.090 26.179 1.00 50.32 66 ASN B C 1
ATOM 1903 O O . ASN B 1 74 ? 154.592 8.835 25.459 1.00 48.34 66 ASN B O 1
ATOM 1908 N N . ASN B 1 75 ? 152.903 8.495 26.907 1.00 48.15 67 ASN B N 1
ATOM 1909 C CA . ASN B 1 75 ? 152.294 9.836 26.796 1.00 43.53 67 ASN B CA 1
ATOM 1910 C C . ASN B 1 75 ? 151.739 10.040 25.389 1.00 40.55 67 ASN B C 1
ATOM 1911 O O . ASN B 1 75 ? 151.811 11.127 24.841 1.00 39.59 67 ASN B O 1
ATOM 1916 N N . GLU B 1 76 ? 151.177 8.977 24.819 1.00 38.58 68 GLU B N 1
ATOM 1917 C CA . GLU B 1 76 ? 150.605 9.022 23.470 1.00 37.20 68 GLU B CA 1
ATOM 1918 C C . GLU B 1 76 ? 149.099 8.909 23.451 1.00 36.05 68 GLU B C 1
ATOM 1919 O O . GLU B 1 76 ? 148.501 8.973 22.399 1.00 33.59 68 GLU B O 1
ATOM 1925 N N . GLU B 1 77 ? 148.495 8.791 24.630 1.00 37.65 69 GLU B N 1
ATOM 1926 C CA . GLU B 1 77 ? 147.116 8.374 24.768 1.00 39.87 69 GLU B CA 1
ATOM 1927 C C . GLU B 1 77 ? 146.511 9.110 25.954 1.00 38.98 69 GLU B C 1
ATOM 1928 O O . GLU B 1 77 ? 146.998 8.988 27.095 1.00 35.71 69 GLU B O 1
ATOM 1934 N N . PHE B 1 78 ? 145.459 9.879 25.691 1.00 37.80 70 PHE B N 1
ATOM 1935 C CA . PHE B 1 78 ? 144.896 10.764 26.696 1.00 38.77 70 PHE B CA 1
ATOM 1936 C C . PHE B 1 78 ? 143.395 10.737 26.698 1.00 38.70 70 PHE B C 1
ATOM 1937 O O . PHE B 1 78 ? 142.773 10.642 25.652 1.00 37.56 70 PHE B O 1
ATOM 1945 N N . TYR B 1 79 ? 142.812 10.837 27.885 1.00 42.39 71 TYR B N 1
ATOM 1946 C CA . TYR B 1 79 ? 141.410 11.219 28.005 1.00 45.25 71 TYR B CA 1
ATOM 1947 C C . TYR B 1 79 ? 141.377 12.685 28.429 1.00 44.51 71 TYR B C 1
ATOM 1948 O O . TYR B 1 79 ? 142.053 13.083 29.378 1.00 39.67 71 TYR B O 1
ATOM 1957 N N . GLU B 1 80 ? 140.597 13.490 27.723 1.00 45.06 72 GLU B N 1
ATOM 1958 C CA . GLU B 1 80 ? 140.584 14.923 27.979 1.00 46.77 72 GLU B CA 1
ATOM 1959 C C . GLU B 1 80 ? 139.173 15.460 28.189 1.00 43.93 72 GLU B C 1
ATOM 1960 O O . GLU B 1 80 ? 138.253 15.098 27.468 1.00 39.04 72 GLU B O 1
ATOM 1966 N N . VAL B 1 81 ? 139.022 16.334 29.184 1.00 42.36 73 VAL B N 1
ATOM 1967 C CA . VAL B 1 81 ? 137.818 17.159 29.315 1.00 42.60 73 VAL B CA 1
ATOM 1968 C C . VAL B 1 81 ? 138.244 18.621 29.354 1.00 42.13 73 VAL B C 1
ATOM 1969 O O . VAL B 1 81 ? 139.065 19.010 30.198 1.00 40.71 73 VAL B O 1
ATOM 1973 N N . GLU B 1 82 ? 137.695 19.431 28.457 1.00 41.78 74 GLU B N 1
ATOM 1974 C CA . GLU B 1 82 ? 137.967 20.855 28.498 1.00 45.43 74 GLU B CA 1
ATOM 1975 C C . GLU B 1 82 ? 136.777 21.734 28.097 1.00 42.90 74 GLU B C 1
ATOM 1976 O O . GLU B 1 82 ? 135.862 21.316 27.395 1.00 42.50 74 GLU B O 1
ATOM 1982 N N . PHE B 1 83 ? 136.806 22.958 28.586 1.00 40.79 75 PHE B N 1
ATOM 1983 C CA . PHE B 1 83 ? 135.784 23.934 28.274 1.00 38.57 75 PHE B CA 1
ATOM 1984 C C . PHE B 1 83 ? 136.393 25.305 28.403 1.00 36.19 75 PHE B C 1
ATOM 1985 O O . PHE B 1 83 ? 137.416 25.501 29.075 1.00 33.84 75 PHE B O 1
ATOM 1993 N N . GLU B 1 84 ? 135.752 26.245 27.754 1.00 35.86 76 GLU B N 1
ATOM 1994 C CA . GLU B 1 84 ? 136.161 27.615 27.792 1.00 38.05 76 GLU B CA 1
ATOM 1995 C C . GLU B 1 84 ? 135.805 28.245 29.129 1.00 37.29 76 GLU B C 1
ATOM 1996 O O . GLU B 1 84 ? 134.809 27.871 29.771 1.00 35.18 76 GLU B O 1
ATOM 2002 N N . ILE B 1 85 ? 136.627 29.200 29.539 1.00 36.84 77 ILE B N 1
ATOM 2003 C CA . ILE B 1 85 ? 136.351 30.017 30.701 1.00 37.53 77 ILE B CA 1
ATOM 2004 C C . ILE B 1 85 ? 136.457 31.493 30.309 1.00 39.75 77 ILE B C 1
ATOM 2005 O O . ILE B 1 85 ? 137.068 31.838 29.283 1.00 41.51 77 ILE B O 1
ATOM 2010 N N . GLY B 1 86 ? 135.854 32.350 31.125 1.00 38.01 78 GLY B N 1
ATOM 2011 C CA . GLY B 1 86 ? 135.787 33.774 30.832 1.00 39.30 78 GLY B CA 1
ATOM 2012 C C . GLY B 1 86 ? 136.981 34.554 31.329 1.00 38.19 78 GLY B C 1
ATOM 2013 O O . GLY B 1 86 ? 137.223 35.629 30.850 1.00 38.28 78 GLY B O 1
ATOM 2014 N N . ASP B 1 87 ? 137.727 34.006 32.289 1.00 39.99 79 ASP B N 1
ATOM 2015 C CA . ASP B 1 87 ? 138.805 34.748 32.938 1.00 41.77 79 ASP B CA 1
ATOM 2016 C C . ASP B 1 87 ? 139.955 33.853 33.402 1.00 42.95 79 ASP B C 1
ATOM 2017 O O . ASP B 1 87 ? 139.809 33.037 34.325 1.00 44.97 79 ASP B O 1
ATOM 2022 N N . PHE B 1 88 ? 141.106 34.061 32.770 1.00 41.87 80 PHE B N 1
ATOM 2023 C CA . PHE B 1 88 ? 142.333 33.348 33.049 1.00 41.03 80 PHE B CA 1
ATOM 2024 C C . PHE B 1 88 ? 142.808 33.546 34.468 1.00 41.76 80 PHE B C 1
ATOM 2025 O O . PHE B 1 88 ? 143.085 32.582 35.195 1.00 40.63 80 PHE B O 1
ATOM 2033 N N . GLU B 1 89 ? 142.933 34.805 34.860 1.00 45.68 81 GLU B N 1
ATOM 2034 C CA . GLU B 1 89 ? 143.565 35.131 36.135 1.00 47.36 81 GLU B CA 1
ATOM 2035 C C . GLU B 1 89 ? 142.698 34.647 37.292 1.00 44.43 81 GLU B C 1
ATOM 2036 O O . GLU B 1 89 ? 143.202 34.059 38.231 1.00 44.78 81 GLU B O 1
ATOM 2042 N N . LYS B 1 90 ? 141.389 34.858 37.191 1.00 41.65 82 LYS B N 1
ATOM 2043 C CA . LYS B 1 90 ? 140.449 34.421 38.227 1.00 42.56 82 LYS B CA 1
ATOM 2044 C C . LYS B 1 90 ? 140.440 32.914 38.436 1.00 42.05 82 LYS B C 1
ATOM 2045 O O . LYS B 1 90 ? 140.316 32.445 39.573 1.00 37.39 82 LYS B O 1
ATOM 2051 N N . ALA B 1 91 ? 140.567 32.154 37.339 1.00 42.37 83 ALA B N 1
ATOM 2052 C CA . ALA B 1 91 ? 140.649 30.698 37.421 1.00 40.86 83 ALA B CA 1
ATOM 2053 C C . ALA B 1 91 ? 141.913 30.268 38.142 1.00 40.85 83 ALA B C 1
ATOM 2054 O O . ALA B 1 91 ? 141.905 29.321 38.931 1.00 38.91 83 ALA B O 1
ATOM 2056 N N . VAL B 1 92 ? 143.010 30.961 37.874 1.00 41.06 84 VAL B N 1
ATOM 2057 C CA . VAL B 1 92 ? 144.265 30.602 38.500 1.00 42.56 84 VAL B CA 1
ATOM 2058 C C . VAL B 1 92 ? 144.112 30.852 40.006 1.00 43.11 84 VAL B C 1
ATOM 2059 O O . VAL B 1 92 ? 144.467 29.995 40.825 1.00 38.00 84 VAL B O 1
ATOM 2063 N N . GLU B 1 93 ? 143.568 32.031 40.334 1.00 42.59 85 GLU B N 1
ATOM 2064 C CA . GLU B 1 93 ? 143.264 32.439 41.709 1.00 44.89 85 GLU B CA 1
ATOM 2065 C C . GLU B 1 93 ? 142.415 31.405 42.432 1.00 44.88 85 GLU B C 1
ATOM 2066 O O . GLU B 1 93 ? 142.793 30.904 43.495 1.00 46.60 85 GLU B O 1
ATOM 2072 N N . VAL B 1 94 ? 141.289 31.042 41.834 1.00 44.14 86 VAL B N 1
ATOM 2073 C CA . VAL B 1 94 ? 140.418 30.067 42.456 1.00 43.07 86 VAL B CA 1
ATOM 2074 C C . VAL B 1 94 ? 141.189 28.801 42.827 1.00 42.84 86 VAL B C 1
ATOM 2075 O O . VAL B 1 94 ? 141.082 28.322 43.948 1.00 43.33 86 VAL B O 1
ATOM 2079 N N . PHE B 1 95 ? 141.970 28.271 41.894 1.00 42.71 87 PHE B N 1
ATOM 2080 C CA . PHE B 1 95 ? 142.688 27.010 42.131 1.00 42.44 87 PHE B CA 1
ATOM 2081 C C . PHE B 1 95 ? 143.792 27.118 43.195 1.00 43.58 87 PHE B C 1
ATOM 2082 O O . PHE B 1 95 ? 143.937 26.222 44.015 1.00 41.70 87 PHE B O 1
ATOM 2090 N N . LYS B 1 96 ? 144.545 28.214 43.170 1.00 47.23 88 LYS B N 1
ATOM 2091 C CA . LYS B 1 96 ? 145.477 28.551 44.249 1.00 52.37 88 LYS B CA 1
ATOM 2092 C C . LYS B 1 96 ? 144.735 28.462 45.590 1.00 55.54 88 LYS B C 1
ATOM 2093 O O . LYS B 1 96 ? 145.082 27.642 46.463 1.00 55.23 88 LYS B O 1
ATOM 2098 N N . ARG B 1 97 ? 143.683 29.283 45.728 1.00 57.71 89 ARG B N 1
ATOM 2099 C CA . ARG B 1 97 ? 142.855 29.312 46.954 1.00 57.50 89 ARG B CA 1
ATOM 2100 C C . ARG B 1 97 ? 142.193 27.981 47.306 1.00 55.76 89 ARG B C 1
ATOM 2101 O O . ARG B 1 97 ? 141.903 27.733 48.460 1.00 58.40 89 ARG B O 1
ATOM 2109 N N . LEU B 1 98 ? 141.972 27.120 46.324 1.00 54.19 90 LEU B N 1
ATOM 2110 C CA . LEU B 1 98 ? 141.596 25.735 46.610 1.00 53.34 90 LEU B CA 1
ATOM 2111 C C . LEU B 1 98 ? 142.803 24.859 47.062 1.00 54.64 90 LEU B C 1
ATOM 2112 O O . LEU B 1 98 ? 142.649 23.648 47.271 1.00 55.38 90 LEU B O 1
ATOM 2117 N N . GLY B 1 99 ? 143.989 25.460 47.197 1.00 54.08 91 GLY B N 1
ATOM 2118 C CA . GLY B 1 99 ? 145.182 24.740 47.652 1.00 56.11 91 GLY B CA 1
ATOM 2119 C C . GLY B 1 99 ? 145.891 23.867 46.615 1.00 55.74 91 GLY B C 1
ATOM 2120 O O . GLY B 1 99 ? 146.551 22.880 46.970 1.00 56.20 91 GLY B O 1
ATOM 2121 N N . PHE B 1 100 ? 145.740 24.203 45.336 1.00 52.91 92 PHE B N 1
ATOM 2122 C CA . PHE B 1 100 ? 146.539 23.570 44.288 1.00 48.38 92 PHE B CA 1
ATOM 2123 C C . PHE B 1 100 ? 147.812 24.395 44.109 1.00 47.66 92 PHE B C 1
ATOM 2124 O O . PHE B 1 100 ? 147.764 25.646 44.127 1.00 44.46 92 PHE B O 1
ATOM 2132 N N . LYS B 1 101 ? 148.955 23.709 43.981 1.00 47.26 93 LYS B N 1
ATOM 2133 C CA . LYS B 1 101 ? 150.233 24.409 43.705 1.00 49.51 93 LYS B CA 1
ATOM 2134 C C . LYS B 1 101 ? 150.496 24.469 42.191 1.00 48.05 93 LYS B C 1
ATOM 2135 O O . LYS B 1 101 ? 150.256 23.491 41.477 1.00 46.11 93 LYS B O 1
ATOM 2137 N N . ILE B 1 102 ? 150.982 25.616 41.719 1.00 48.15 94 ILE B N 1
ATOM 2138 C CA . ILE B 1 102 ? 151.437 25.756 40.329 1.00 50.27 94 ILE B CA 1
ATOM 2139 C C . ILE B 1 102 ? 152.714 24.934 40.067 1.00 52.43 94 ILE B C 1
ATOM 2140 O O . ILE B 1 102 ? 153.791 25.281 40.565 1.00 54.76 94 ILE B O 1
ATOM 2145 N N . GLN B 1 103 ? 152.580 23.854 39.286 1.00 51.12 95 GLN B N 1
ATOM 2146 C CA . GLN B 1 103 ? 153.713 22.994 38.951 1.00 51.67 95 GLN B CA 1
ATOM 2147 C C . GLN B 1 103 ? 154.596 23.623 37.876 1.00 51.62 95 GLN B C 1
ATOM 2148 O O . GLN B 1 103 ? 155.813 23.512 37.933 1.00 52.92 95 GLN B O 1
ATOM 2154 N N . ALA B 1 104 ? 153.983 24.290 36.904 1.00 51.96 96 ALA B N 1
ATOM 2155 C CA . ALA B 1 104 ? 154.730 24.894 35.803 1.00 50.24 96 ALA B CA 1
ATOM 2156 C C . ALA B 1 104 ? 153.884 25.850 34.998 1.00 48.77 96 ALA B C 1
ATOM 2157 O O . ALA B 1 104 ? 152.658 25.753 34.969 1.00 46.47 96 ALA B O 1
ATOM 2159 N N . THR B 1 105 ? 154.570 26.776 34.346 1.00 48.20 97 THR B N 1
ATOM 2160 C CA . THR B 1 105 ? 153.977 27.688 33.403 1.00 47.89 97 THR B CA 1
ATOM 2161 C C . THR B 1 105 ? 154.729 27.526 32.081 1.00 47.11 97 THR B C 1
ATOM 2162 O O . THR B 1 105 ? 155.958 27.512 32.058 1.00 48.63 97 THR B O 1
ATOM 2166 N N . ILE B 1 106 ? 153.984 27.384 30.995 1.00 45.04 98 ILE B N 1
ATOM 2167 C CA . ILE B 1 106 ? 154.552 27.059 29.688 1.00 43.69 98 ILE B CA 1
ATOM 2168 C C . ILE B 1 106 ? 153.997 28.022 28.656 1.00 41.64 98 ILE B C 1
ATOM 2169 O O . ILE B 1 106 ? 152.782 28.183 28.540 1.00 38.31 98 ILE B O 1
ATOM 2174 N N . LYS B 1 107 ? 154.900 28.688 27.940 1.00 41.75 99 LYS B N 1
ATOM 2175 C CA . LYS B 1 107 ? 154.528 29.556 26.838 1.00 43.92 99 LYS B CA 1
ATOM 2176 C C . LYS B 1 107 ? 154.939 28.877 25.531 1.00 41.23 99 LYS B C 1
ATOM 2177 O O . LYS B 1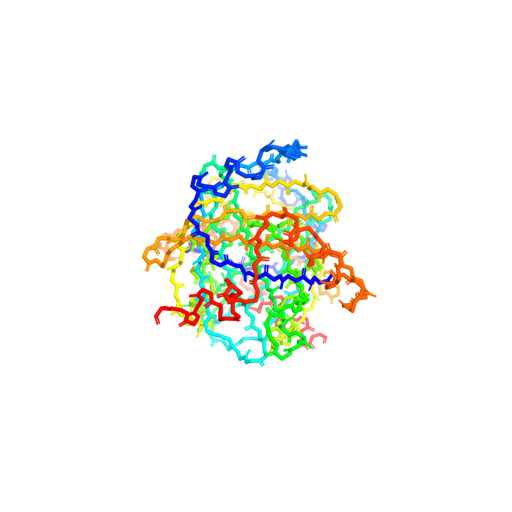 107 ? 156.022 28.306 25.428 1.00 39.47 99 LYS B O 1
ATOM 2180 N N . LYS B 1 108 ? 154.056 28.930 24.546 1.00 39.46 100 LYS B N 1
ATOM 2181 C CA . LYS B 1 108 ? 154.346 28.372 23.252 1.00 39.63 100 LYS B CA 1
ATOM 2182 C C . LYS B 1 108 ? 153.471 29.016 22.202 1.00 37.48 100 LYS B C 1
ATOM 2183 O O . LYS B 1 108 ? 152.391 29.529 22.504 1.00 35.48 100 LYS B O 1
ATOM 2189 N N . LYS B 1 109 ? 153.990 29.039 20.979 1.00 38.02 101 LYS B N 1
ATOM 2190 C CA . LYS B 1 109 ? 153.227 29.367 19.780 1.00 39.80 101 LYS B CA 1
ATOM 2191 C C . LYS B 1 109 ? 152.879 28.061 19.070 1.00 38.31 101 LYS B C 1
ATOM 2192 O O . LYS B 1 109 ? 153.707 27.125 18.998 1.00 36.49 101 LYS B O 1
ATOM 2198 N N . ARG B 1 110 ? 151.662 27.988 18.545 1.00 37.10 102 ARG B N 1
ATOM 2199 C CA . ARG B 1 110 ? 151.204 26.788 17.905 1.00 35.03 102 ARG B CA 1
ATOM 2200 C C . ARG B 1 110 ? 150.436 27.078 16.642 1.00 35.20 102 ARG B C 1
ATOM 2201 O O . ARG B 1 110 ? 149.517 27.875 16.656 1.00 33.33 102 ARG B O 1
ATOM 2209 N N . TRP B 1 111 ? 150.824 26.401 15.555 1.00 33.24 103 TRP B N 1
ATOM 2210 C CA . TRP B 1 111 ? 150.092 26.432 14.297 1.00 32.39 103 TRP B CA 1
ATOM 2211 C C . TRP B 1 111 ? 149.446 25.083 14.127 1.00 32.73 103 TRP B C 1
ATOM 2212 O O . TRP B 1 111 ? 150.110 24.062 14.217 1.00 31.47 103 TRP B O 1
ATOM 2223 N N . VAL B 1 112 ? 148.140 25.084 13.907 1.00 33.85 104 VAL B N 1
ATOM 2224 C CA . VAL B 1 112 ? 147.400 23.865 13.678 1.00 35.50 104 VAL B CA 1
ATOM 2225 C C . VAL B 1 112 ? 147.152 23.714 12.175 1.00 37.23 104 VAL B C 1
ATOM 2226 O O . VAL B 1 112 ? 146.629 24.625 11.529 1.00 37.25 104 VAL B O 1
ATOM 2230 N N . TYR B 1 113 ? 147.571 22.567 11.633 1.00 40.79 105 TYR B N 1
ATOM 2231 C CA . TYR B 1 113 ? 147.302 22.172 10.248 1.00 41.54 105 TYR B CA 1
ATOM 2232 C C . TYR B 1 113 ? 146.495 20.884 10.244 1.00 42.50 105 TYR B C 1
ATOM 2233 O O . TYR B 1 113 ? 146.505 20.146 11.217 1.00 40.16 105 TYR B O 1
ATOM 2242 N N . LYS B 1 114 ? 145.788 20.622 9.147 1.00 45.95 106 LYS B N 1
ATOM 2243 C CA . LYS B 1 114 ? 144.937 19.420 9.048 1.00 48.98 106 LYS B CA 1
ATOM 2244 C C . LYS B 1 114 ? 145.211 18.670 7.767 1.00 49.78 106 LYS B C 1
ATOM 2245 O O . LYS B 1 114 ? 145.501 19.273 6.727 1.00 49.35 106 LYS B O 1
ATOM 2247 N N . LEU B 1 115 ? 145.156 17.342 7.877 1.00 52.14 107 LEU B N 1
ATOM 2248 C CA . LEU B 1 115 ? 145.100 16.441 6.733 1.00 52.42 107 LEU B CA 1
ATOM 2249 C C . LEU B 1 115 ? 143.850 15.554 6.889 1.00 51.81 107 LEU B C 1
ATOM 2250 O O . LEU B 1 115 ? 143.056 15.723 7.828 1.00 48.98 107 LEU B O 1
ATOM 2255 N N . ASN B 1 116 ? 143.673 14.607 5.982 1.00 51.82 108 ASN B N 1
ATOM 2256 C CA . ASN B 1 116 ? 142.550 13.699 6.097 1.00 52.40 108 ASN B CA 1
ATOM 2257 C C . ASN B 1 116 ? 142.662 12.863 7.379 1.00 51.91 108 ASN B C 1
ATOM 2258 O O . ASN B 1 116 ? 143.438 11.906 7.444 1.00 53.92 108 ASN B O 1
ATOM 2263 N N . GLY B 1 117 ? 141.900 13.256 8.395 1.00 50.17 109 GLY B N 1
ATOM 2264 C CA . GLY B 1 117 ? 141.804 12.508 9.649 1.00 49.46 109 GLY B CA 1
ATOM 2265 C C . GLY B 1 117 ? 142.965 12.693 10.622 1.00 48.61 109 GLY B C 1
ATOM 2266 O O . GLY B 1 117 ? 143.015 12.010 11.656 1.00 49.70 109 GLY B O 1
ATOM 2267 N N . VAL B 1 118 ? 143.890 13.612 10.308 1.00 46.27 110 VAL B N 1
ATOM 2268 C CA . VAL B 1 118 ? 145.080 13.845 11.142 1.00 43.59 110 VAL B CA 1
ATOM 2269 C C . VAL B 1 118 ? 145.320 15.345 11.352 1.00 42.86 110 VAL B C 1
ATOM 2270 O O . VAL B 1 118 ? 145.187 16.156 10.431 1.00 41.72 110 VAL B O 1
ATOM 2274 N N . THR B 1 119 ? 145.682 15.694 12.581 1.00 42.01 111 THR B N 1
ATOM 2275 C CA . THR B 1 119 ? 146.056 17.052 12.934 1.00 39.40 111 THR B CA 1
ATOM 2276 C C . THR B 1 119 ? 147.570 17.143 13.157 1.00 36.06 111 THR B C 1
ATOM 2277 O O . THR B 1 119 ? 148.170 16.267 13.778 1.00 33.36 111 THR B O 1
ATOM 2281 N N . LEU B 1 120 ? 148.168 18.198 12.613 1.00 35.54 112 LEU B N 1
ATOM 2282 C CA . LEU B 1 120 ? 149.563 18.537 12.857 1.00 36.35 112 LEU B CA 1
ATOM 2283 C C . LEU B 1 120 ? 149.621 19.818 13.669 1.00 36.85 112 LEU B C 1
ATOM 2284 O O . LEU B 1 120 ? 149.121 20.863 13.224 1.00 33.86 112 LEU B O 1
ATOM 2289 N N . GLU B 1 121 ? 150.213 19.735 14.861 1.00 36.22 113 GLU B N 1
ATOM 2290 C CA . GLU B 1 121 ? 150.364 20.891 15.726 1.00 39.65 113 GLU B CA 1
ATOM 2291 C C . GLU B 1 121 ? 151.813 21.252 15.813 1.00 38.09 113 GLU B C 1
ATOM 2292 O O . GLU B 1 121 ? 152.580 20.609 16.509 1.00 39.16 113 GLU B O 1
ATOM 2298 N N . VAL B 1 122 ? 152.180 22.298 15.098 1.00 38.37 114 VAL B N 1
ATOM 2299 C CA . VAL B 1 122 ? 153.542 22.789 15.091 1.00 38.89 114 VAL B CA 1
ATOM 2300 C C . VAL B 1 122 ? 153.727 23.750 16.277 1.00 37.74 114 VAL B C 1
ATOM 2301 O O . VAL B 1 122 ? 153.110 24.800 16.331 1.00 35.52 114 VAL B O 1
ATOM 2305 N N . ASN B 1 123 ? 154.587 23.358 17.212 1.00 38.22 115 ASN B N 1
ATOM 2306 C CA . ASN B 1 123 ? 154.814 24.092 18.451 1.00 38.13 115 ASN B CA 1
ATOM 2307 C C . ASN B 1 123 ? 156.218 24.651 18.583 1.00 39.68 115 ASN B C 1
ATOM 2308 O O . ASN B 1 123 ? 157.216 23.928 18.434 1.00 37.61 115 ASN B O 1
ATOM 2313 N N . ARG B 1 124 ? 156.284 25.944 18.882 1.00 39.84 116 ARG B N 1
ATOM 2314 C CA . ARG B 1 124 ? 157.522 26.586 19.266 1.00 39.40 116 ARG B CA 1
ATOM 2315 C C . ARG B 1 124 ? 157.393 26.968 20.739 1.00 36.77 116 ARG B C 1
ATOM 2316 O O . ARG B 1 124 ? 156.644 27.873 21.098 1.00 34.78 116 ARG B O 1
ATOM 2324 N N . VAL B 1 125 ? 158.132 26.263 21.572 1.00 35.39 117 VAL B N 1
ATOM 2325 C CA . VAL B 1 125 ? 157.937 26.283 23.011 1.00 39.15 117 VAL B CA 1
ATOM 2326 C C . VAL B 1 125 ? 159.112 27.000 23.662 1.00 41.97 117 VAL B C 1
ATOM 2327 O O . VAL B 1 125 ? 160.263 26.517 23.595 1.00 41.22 117 VAL B O 1
ATOM 2331 N N . GLU B 1 126 ? 158.824 28.159 24.263 1.00 43.40 118 GLU B N 1
ATOM 2332 C CA . GLU B 1 126 ? 159.837 28.980 24.934 1.00 46.98 118 GLU B CA 1
ATOM 2333 C C . GLU B 1 126 ? 160.706 28.165 25.897 1.00 47.71 118 GLU B C 1
ATOM 2334 O O . GLU B 1 126 ? 160.190 27.460 26.763 1.00 46.52 118 GLU B O 1
ATOM 2340 N N . GLY B 1 127 ? 162.023 28.253 25.722 1.00 49.08 119 GLY B N 1
ATOM 2341 C CA . GLY B 1 127 ? 162.972 27.597 26.612 1.00 48.12 119 GLY B CA 1
ATOM 2342 C C . GLY B 1 127 ? 163.173 26.111 26.392 1.00 48.12 119 GLY B C 1
ATOM 2343 O O . GLY B 1 127 ? 163.998 25.505 27.056 1.00 50.80 119 GLY B O 1
ATOM 2344 N N . ILE B 1 128 ? 162.428 25.505 25.476 1.00 47.30 120 ILE B N 1
ATOM 2345 C CA . ILE B 1 128 ? 162.583 24.076 25.212 1.00 44.79 120 ILE B CA 1
ATOM 2346 C C . ILE B 1 128 ? 162.964 23.845 23.768 1.00 42.24 120 ILE B C 1
ATOM 2347 O O . ILE B 1 128 ? 164.001 23.284 23.488 1.00 44.99 120 ILE B O 1
ATOM 2352 N N . GLY B 1 129 ? 162.115 24.272 22.848 1.00 39.78 121 GLY B N 1
ATOM 2353 C CA . GLY B 1 129 ? 162.377 24.075 21.431 1.00 37.32 121 GLY B CA 1
ATOM 2354 C C . GLY B 1 129 ? 161.122 23.889 20.602 1.00 36.70 121 GLY B C 1
ATOM 2355 O O . GLY B 1 129 ? 160.004 24.237 21.034 1.00 32.18 121 GLY B O 1
ATOM 2356 N N . ASP B 1 130 ? 161.330 23.319 19.412 1.00 34.62 122 ASP B N 1
ATOM 2357 C CA . ASP B 1 130 ? 160.296 23.142 18.406 1.00 33.38 122 ASP B CA 1
ATOM 2358 C C . ASP B 1 130 ? 159.863 21.694 18.293 1.00 29.36 122 ASP B C 1
ATOM 2359 O O . ASP B 1 130 ? 160.675 20.776 18.373 1.00 24.10 122 ASP B O 1
ATOM 2364 N N . PHE B 1 131 ? 158.567 21.498 18.092 1.00 30.48 123 PHE B N 1
ATOM 2365 C CA . PHE B 1 131 ? 157.997 20.164 18.047 1.00 31.79 123 PHE B CA 1
ATOM 2366 C C . PHE B 1 131 ? 156.802 20.162 17.150 1.00 34.13 123 PHE B C 1
ATOM 2367 O O . PHE B 1 131 ? 156.110 21.179 17.028 1.00 36.52 123 PHE B O 1
ATOM 2375 N N . VAL B 1 132 ? 156.552 19.014 16.524 1.00 34.27 124 VAL B N 1
ATOM 2376 C CA . VAL B 1 132 ? 155.276 18.763 15.902 1.00 33.17 124 VAL B CA 1
ATOM 2377 C C . VAL B 1 132 ? 154.576 17.608 16.624 1.00 32.33 124 VAL B C 1
ATOM 2378 O O . VAL B 1 132 ? 155.174 16.566 16.887 1.00 33.07 124 VAL B O 1
ATOM 2382 N N . ASP B 1 133 ? 153.318 17.840 16.970 1.00 34.56 125 ASP B N 1
ATOM 2383 C CA . ASP B 1 133 ? 152.443 16.841 17.571 1.00 36.88 125 ASP B CA 1
ATOM 2384 C C . ASP B 1 133 ? 151.517 16.354 16.463 1.00 34.63 125 ASP B C 1
ATOM 2385 O O . ASP B 1 133 ? 150.818 17.142 15.865 1.00 30.24 125 ASP B O 1
ATOM 2390 N N . ILE B 1 134 ? 151.535 15.055 16.185 1.00 34.51 126 ILE B N 1
ATOM 2391 C CA . ILE B 1 134 ? 150.674 14.473 15.160 1.00 34.56 126 ILE B CA 1
ATOM 2392 C C . ILE B 1 134 ? 149.573 13.706 15.892 1.00 33.44 126 ILE B C 1
ATOM 2393 O O . ILE B 1 134 ? 149.850 12.735 16.587 1.00 32.20 126 ILE B O 1
ATOM 2398 N N . GLU B 1 135 ? 148.337 14.170 15.739 1.00 34.86 127 GLU B N 1
ATOM 2399 C CA . GLU B 1 135 ? 147.233 13.762 16.609 1.00 38.24 127 GLU B CA 1
ATOM 2400 C C . GLU B 1 135 ? 146.105 13.133 15.799 1.00 40.29 127 GLU B C 1
ATOM 2401 O O . GLU B 1 135 ? 145.845 13.532 14.655 1.00 38.14 127 GLU B O 1
ATOM 2404 N N . VAL B 1 136 ? 145.433 12.166 16.420 1.00 44.14 128 VAL B N 1
ATOM 2405 C CA . VAL B 1 136 ? 144.196 11.591 15.912 1.00 46.94 128 VAL B CA 1
ATOM 2406 C C . VAL B 1 136 ? 143.234 11.370 17.096 1.00 51.01 128 VAL B C 1
ATOM 2407 O O . VAL B 1 136 ? 143.616 10.781 18.119 1.00 52.44 128 VAL B O 1
ATOM 2411 N N . ILE B 1 137 ? 141.999 11.849 16.970 1.00 54.42 129 ILE B N 1
ATOM 2412 C CA . ILE B 1 137 ? 140.958 11.522 17.941 1.00 58.18 129 ILE B CA 1
ATOM 2413 C C . ILE B 1 137 ? 140.253 10.241 17.484 1.00 59.63 129 ILE B C 1
ATOM 2414 O O . ILE B 1 137 ? 139.467 10.261 16.540 1.00 58.02 129 ILE B O 1
ATOM 2419 N N . SER B 1 138 ? 140.560 9.133 18.162 1.00 62.15 130 SER B N 1
ATOM 2420 C CA . SER B 1 138 ? 140.096 7.814 17.755 1.00 64.01 130 SER B CA 1
ATOM 2421 C C . SER B 1 138 ? 139.734 6.936 18.953 1.00 66.58 130 SER B C 1
ATOM 2422 O O . SER B 1 138 ? 140.326 7.058 20.039 1.00 64.74 130 SER B O 1
ATOM 2425 N N . ASP B 1 139 ? 138.782 6.029 18.724 1.00 69.08 131 ASP B N 1
ATOM 2426 C CA . ASP B 1 139 ? 138.385 5.034 19.717 1.00 72.60 131 ASP B CA 1
ATOM 2427 C C . ASP B 1 139 ? 139.204 3.738 19.538 1.00 72.78 131 ASP B C 1
ATOM 2428 O O . ASP B 1 139 ? 138.790 2.675 20.016 1.00 76.33 131 ASP B O 1
ATOM 2433 N N . SER B 1 140 ? 140.367 3.840 18.875 1.00 69.35 132 SER B N 1
ATOM 2434 C CA . SER B 1 140 ? 141.170 2.678 18.484 1.00 66.40 132 SER B CA 1
ATOM 2435 C C . SER B 1 140 ? 142.668 3.044 18.326 1.00 62.71 132 SER B C 1
ATOM 2436 O O . SER B 1 140 ? 143.123 3.314 17.223 1.00 60.46 132 SER B O 1
ATOM 2439 N N . PRO B 1 141 ? 143.428 3.045 19.438 1.00 60.88 133 PRO B N 1
ATOM 2440 C CA . PRO B 1 141 ? 144.843 3.494 19.479 1.00 59.14 133 PRO B CA 1
ATOM 2441 C C . PRO B 1 141 ? 145.780 2.892 18.429 1.00 55.71 133 PRO B C 1
ATOM 2442 O O . PRO B 1 141 ? 146.605 3.606 17.879 1.00 54.24 133 PRO B O 1
ATOM 2446 N N . GLU B 1 142 ? 145.654 1.590 18.181 1.00 53.27 134 GLU B N 1
ATOM 2447 C CA . GLU B 1 142 ? 146.516 0.881 17.225 1.00 48.84 134 GLU B CA 1
ATOM 2448 C C . GLU B 1 142 ? 146.379 1.445 15.821 1.00 44.37 134 GLU B C 1
ATOM 2449 O O . GLU B 1 142 ? 147.370 1.762 15.187 1.00 40.55 134 GLU B O 1
ATOM 2451 N N . GLU B 1 143 ? 145.147 1.564 15.339 1.00 43.39 135 GLU B N 1
ATOM 2452 C CA . GLU B 1 143 ? 144.910 2.085 13.993 1.00 43.35 135 GLU B CA 1
ATOM 2453 C C . GLU B 1 143 ? 145.375 3.527 13.911 1.00 41.64 135 GLU B C 1
ATOM 2454 O O . GLU B 1 143 ? 145.992 3.926 12.929 1.00 40.53 135 GLU B O 1
ATOM 2456 N N . ALA B 1 144 ? 145.082 4.294 14.964 1.00 40.12 136 ALA B N 1
ATOM 2457 C CA . ALA B 1 144 ? 145.466 5.699 15.061 1.00 39.15 136 ALA B CA 1
ATOM 2458 C C . ALA B 1 144 ? 147.007 5.893 14.954 1.00 38.03 136 ALA B C 1
ATOM 2459 O O . ALA B 1 144 ? 147.491 6.670 14.123 1.00 33.01 136 ALA B O 1
ATOM 2461 N N . LYS B 1 145 ? 147.753 5.158 15.770 1.00 36.58 137 LYS B N 1
ATOM 2462 C CA . LYS B 1 145 ? 149.216 5.205 15.735 1.00 40.43 137 LYS B CA 1
ATOM 2463 C C . LYS B 1 145 ? 149.781 4.878 14.347 1.00 40.52 137 LYS B C 1
ATOM 2464 O O . LYS B 1 145 ? 150.805 5.429 13.943 1.00 41.86 137 LYS B O 1
ATOM 2470 N N . GLU B 1 146 ? 149.122 3.979 13.627 1.00 40.60 138 GLU B N 1
ATOM 2471 C CA . GLU B 1 146 ? 149.563 3.616 12.280 1.00 42.37 138 GLU B CA 1
ATOM 2472 C C . GLU B 1 146 ? 149.417 4.787 11.316 1.00 38.52 138 GLU B C 1
ATOM 2473 O O . GLU B 1 146 ? 150.330 5.072 10.554 1.00 39.43 138 GLU B O 1
ATOM 2479 N N . LYS B 1 147 ? 148.271 5.462 11.364 1.00 37.17 139 LYS B N 1
ATOM 2480 C CA . LYS B 1 147 ? 148.060 6.691 10.596 1.00 36.98 139 LYS B CA 1
ATOM 2481 C C . LYS B 1 147 ? 149.103 7.770 10.927 1.00 35.78 139 LYS B C 1
ATOM 2482 O O . LYS B 1 147 ? 149.686 8.387 10.022 1.00 33.92 139 LYS B O 1
ATOM 2487 N N . ILE B 1 148 ? 149.334 7.989 12.225 1.00 33.21 140 ILE B N 1
ATOM 2488 C CA . ILE B 1 148 ? 150.304 8.971 12.685 1.00 30.82 140 ILE B CA 1
ATOM 2489 C C . ILE B 1 148 ? 151.703 8.635 12.177 1.00 29.01 140 ILE B C 1
ATOM 2490 O O . ILE B 1 148 ? 152.438 9.507 11.752 1.00 32.54 140 ILE B O 1
ATOM 2495 N N . TRP B 1 149 ? 152.073 7.376 12.232 1.00 29.68 141 TRP B N 1
ATOM 2496 C CA . TRP B 1 149 ? 153.402 6.978 11.794 1.00 31.33 141 TRP B CA 1
ATOM 2497 C C . TRP B 1 149 ? 153.559 7.098 10.278 1.00 31.49 141 TRP B C 1
ATOM 2498 O O . TRP B 1 149 ? 154.633 7.465 9.804 1.00 31.59 141 TRP B O 1
ATOM 2509 N N . GLU B 1 150 ? 152.487 6.820 9.535 1.00 30.54 142 GLU B N 1
ATOM 2510 C CA . GLU B 1 150 ? 152.479 7.031 8.085 1.00 33.58 142 GLU B CA 1
ATOM 2511 C C . GLU B 1 150 ? 152.715 8.500 7.753 1.00 34.29 142 GLU B C 1
ATOM 2512 O O . GLU B 1 150 ? 153.523 8.818 6.888 1.00 36.40 142 GLU B O 1
ATOM 2518 N N . VAL B 1 151 ? 152.017 9.395 8.451 1.00 35.48 143 VAL B N 1
ATOM 2519 C CA . VAL B 1 151 ? 152.214 10.838 8.254 1.00 34.49 143 VAL B CA 1
ATOM 2520 C C . VAL B 1 151 ? 153.653 11.243 8.608 1.00 32.80 143 VAL B C 1
ATOM 2521 O O . VAL B 1 151 ? 154.317 11.949 7.851 1.00 29.91 143 VAL B O 1
ATOM 2525 N N . ALA B 1 152 ? 154.134 10.765 9.744 1.00 31.91 144 ALA B N 1
ATOM 2526 C CA . ALA B 1 152 ? 155.469 11.114 10.192 1.00 32.63 144 ALA B CA 1
ATOM 2527 C C . ALA B 1 152 ? 156.527 10.672 9.199 1.00 33.68 144 ALA B C 1
ATOM 2528 O O . ALA B 1 152 ? 157.447 11.421 8.902 1.00 33.40 144 ALA B O 1
ATOM 2530 N N . LYS B 1 153 ? 156.399 9.440 8.702 1.00 37.63 145 LYS B N 1
ATOM 2531 C CA . LYS B 1 153 ? 157.373 8.864 7.746 1.00 38.73 145 LYS B CA 1
ATOM 2532 C C . LYS B 1 153 ? 157.316 9.608 6.407 1.00 40.26 145 LYS B C 1
ATOM 2533 O O . LYS B 1 153 ? 158.338 9.862 5.786 1.00 41.27 145 LYS B O 1
ATOM 2537 N N . MET B 1 154 ? 156.115 9.988 6.003 1.00 40.72 146 MET B N 1
ATOM 2538 C CA . MET B 1 154 ? 155.917 10.881 4.865 1.00 44.83 146 MET B CA 1
ATOM 2539 C C . MET B 1 154 ? 156.637 12.225 4.989 1.00 43.87 146 MET B C 1
ATOM 2540 O O . MET B 1 154 ? 157.060 12.800 3.983 1.00 43.82 146 MET B O 1
ATOM 2545 N N . LEU B 1 155 ? 156.747 12.738 6.215 1.00 42.42 147 LEU B N 1
ATOM 2546 C CA . LEU B 1 155 ? 157.431 14.014 6.473 1.00 40.17 147 LEU B CA 1
ATOM 2547 C C . LEU B 1 155 ? 158.894 13.836 6.848 1.00 38.66 147 LEU B C 1
ATOM 2548 O O . LEU B 1 155 ? 159.549 14.805 7.248 1.00 39.26 147 LEU B O 1
ATOM 2553 N N . GLY B 1 156 ? 159.404 12.606 6.746 1.00 36.61 148 GLY B N 1
ATOM 2554 C CA . GLY B 1 156 ? 160.815 12.328 6.990 1.00 34.70 148 GLY B CA 1
ATOM 2555 C C . GLY B 1 156 ? 161.203 12.275 8.455 1.00 37.48 148 GLY B C 1
ATOM 2556 O O . GLY B 1 156 ? 162.368 12.479 8.791 1.00 38.50 148 GLY B O 1
ATOM 2557 N N . LEU B 1 157 ? 160.240 11.978 9.332 1.00 40.65 149 LEU B N 1
ATOM 2558 C CA . LEU B 1 157 ? 160.498 11.921 10.785 1.00 41.05 149 LEU B CA 1
ATOM 2559 C C . LEU B 1 157 ? 160.766 10.482 11.227 1.00 42.73 149 LEU B C 1
ATOM 2560 O O . LEU B 1 157 ? 160.180 9.535 10.694 1.00 44.18 149 LEU B O 1
ATOM 2565 N N . LYS B 1 158 ? 161.646 10.337 12.212 1.00 45.68 150 LYS B N 1
ATOM 2566 C CA . LYS B 1 158 ? 162.151 9.039 12.645 1.00 47.94 150 LYS B CA 1
ATOM 2567 C C . LYS B 1 158 ? 161.800 8.763 14.095 1.00 48.19 150 LYS B C 1
ATOM 2568 O O . LYS B 1 158 ? 161.483 9.669 14.842 1.00 49.26 150 LYS B O 1
ATOM 2572 N N . GLU B 1 159 ? 161.902 7.495 14.486 1.00 50.10 151 GLU B N 1
ATOM 2573 C CA . GLU B 1 159 ? 161.701 7.080 15.864 1.00 51.59 151 GLU B CA 1
ATOM 2574 C C . GLU B 1 159 ? 162.611 7.881 16.799 1.00 49.28 151 GLU B C 1
ATOM 2575 O O . GLU B 1 159 ? 162.198 8.273 17.878 1.00 47.07 151 GLU B O 1
ATOM 2581 N N . GLU B 1 160 ? 163.837 8.141 16.358 1.00 49.01 152 GLU B N 1
ATOM 2582 C CA . GLU B 1 160 ? 164.810 8.896 17.160 1.00 50.88 152 GLU B CA 1
ATOM 2583 C C . GLU B 1 160 ? 164.394 10.357 17.409 1.00 46.67 152 GLU B C 1
ATOM 2584 O O . GLU B 1 160 ? 164.896 10.993 18.333 1.00 44.50 152 GLU B O 1
ATOM 2590 N N . ASP B 1 161 ? 163.478 10.878 16.591 1.00 42.65 153 ASP B N 1
ATOM 2591 C CA . ASP B 1 161 ? 162.951 12.231 16.779 1.00 41.09 153 ASP B CA 1
ATOM 2592 C C . ASP B 1 161 ? 161.821 12.293 17.814 1.00 40.23 153 ASP B C 1
ATOM 2593 O O . ASP B 1 161 ? 161.376 13.383 18.176 1.00 38.49 153 ASP B O 1
ATOM 2598 N N . VAL B 1 162 ? 161.322 11.131 18.245 1.00 39.26 154 VAL B N 1
ATOM 2599 C CA . VAL B 1 162 ? 160.198 11.088 19.177 1.00 38.35 154 VAL B CA 1
ATOM 2600 C C . VAL B 1 162 ? 160.589 11.695 20.522 1.00 38.95 154 VAL B C 1
ATOM 2601 O O . VAL B 1 162 ? 161.625 11.360 21.096 1.00 39.72 154 VAL B O 1
ATOM 2605 N N . GLU B 1 163 ? 159.757 12.613 21.000 1.00 38.53 155 GLU B N 1
ATOM 2606 C CA . GLU B 1 163 ? 159.893 13.126 22.336 1.00 38.02 155 GLU B CA 1
ATOM 2607 C C . GLU B 1 163 ? 158.797 12.474 23.174 1.00 38.83 155 GLU B C 1
ATOM 2608 O O . GLU B 1 163 ? 157.616 12.813 23.029 1.00 39.50 155 GLU B O 1
ATOM 2614 N N . PRO B 1 164 ? 159.176 11.509 24.035 1.00 39.46 156 PRO B N 1
ATOM 2615 C CA . PRO B 1 164 ? 158.176 10.867 24.892 1.00 39.70 156 PRO B CA 1
ATOM 2616 C C . PRO B 1 164 ? 157.706 11.719 26.085 1.00 38.37 156 PRO B C 1
ATOM 2617 O O . PRO B 1 164 ? 156.622 11.470 26.617 1.00 38.79 156 PRO B O 1
ATOM 2621 N N . ARG B 1 165 ? 158.489 12.721 26.487 1.00 38.65 157 ARG B N 1
ATOM 2622 C CA . ARG B 1 165 ? 158.144 13.525 27.670 1.00 38.00 157 ARG B CA 1
ATOM 2623 C C . ARG B 1 165 ? 157.071 14.588 27.375 1.00 37.97 157 ARG B C 1
ATOM 2624 O O . ARG B 1 165 ? 157.034 15.180 26.300 1.00 37.58 157 ARG B O 1
ATOM 2628 N N . LEU B 1 166 ? 156.212 14.822 28.364 1.00 36.30 158 LEU B N 1
ATOM 2629 C CA . LEU B 1 166 ? 155.287 15.947 28.368 1.00 36.02 158 LEU B CA 1
ATOM 2630 C C . LEU B 1 166 ? 156.081 17.237 28.413 1.00 36.13 158 LEU B C 1
ATOM 2631 O O . LEU B 1 166 ? 157.178 17.261 28.944 1.00 39.72 158 LEU B O 1
ATOM 2636 N N . TYR B 1 167 ? 155.519 18.311 27.872 1.00 36.59 159 TYR B N 1
ATOM 2637 C CA . TYR B 1 167 ? 156.111 19.638 27.993 1.00 37.74 159 TYR B CA 1
ATOM 2638 C C . TYR B 1 167 ? 156.306 20.026 29.463 1.00 40.76 159 TYR B C 1
ATOM 2639 O O . TYR B 1 167 ? 157.227 20.759 29.802 1.00 42.52 159 TYR B O 1
ATOM 2648 N N . LEU B 1 168 ? 155.387 19.555 30.307 1.00 43.34 160 LEU B N 1
ATOM 2649 C CA . LEU B 1 168 ? 155.415 19.760 31.747 1.00 42.65 160 LEU B CA 1
ATOM 2650 C C . LEU B 1 168 ? 156.663 19.127 32.343 1.00 42.44 160 LEU B C 1
ATOM 2651 O O . LEU B 1 168 ? 157.344 19.735 33.149 1.00 40.37 160 LEU B O 1
ATOM 2656 N N . GLU B 1 169 ? 156.930 17.887 31.941 1.00 45.29 161 GLU B N 1
ATOM 2657 C CA . GLU B 1 169 ? 158.133 17.163 32.354 1.00 46.31 161 GLU B CA 1
ATOM 2658 C C . GLU B 1 169 ? 159.414 17.857 31.849 1.00 48.90 161 GLU B C 1
ATOM 2659 O O . GLU B 1 169 ? 160.391 17.958 32.578 1.00 50.63 161 GLU B O 1
ATOM 2665 N N . LEU B 1 170 ? 159.388 18.344 30.607 1.00 51.98 162 LEU B N 1
ATOM 2666 C CA . LEU B 1 170 ? 160.554 18.987 29.985 1.00 52.86 162 LEU B CA 1
ATOM 2667 C C . LEU B 1 170 ? 160.897 20.330 30.634 1.00 54.19 162 LEU B C 1
ATOM 2668 O O . LEU B 1 170 ? 162.066 20.639 30.834 1.00 54.11 162 LEU B O 1
ATOM 2673 N N . ILE B 1 171 ? 159.883 21.126 30.949 1.00 56.60 163 ILE B N 1
ATOM 2674 C CA . ILE B 1 171 ? 160.099 22.410 31.644 1.00 60.38 163 ILE B CA 1
ATOM 2675 C C . ILE B 1 171 ? 160.649 22.209 33.072 1.00 63.07 163 ILE B C 1
ATOM 2676 O O . ILE B 1 171 ? 161.558 22.932 33.489 1.00 62.33 163 ILE B O 1
ATOM 2680 N N . ASN B 1 172 ? 160.097 21.229 33.800 1.00 66.47 164 ASN B N 1
ATOM 2681 C CA . ASN B 1 172 ? 160.557 20.887 35.167 1.00 69.45 164 ASN B CA 1
ATOM 2682 C C . ASN B 1 172 ? 161.998 20.361 35.180 1.00 71.69 164 ASN B C 1
ATOM 2683 O O . ASN B 1 172 ? 162.786 20.703 36.074 1.00 70.71 164 ASN B O 1
ATOM 2688 N N . GLU B 1 173 ? 162.323 19.515 34.192 1.00 73.43 165 GLU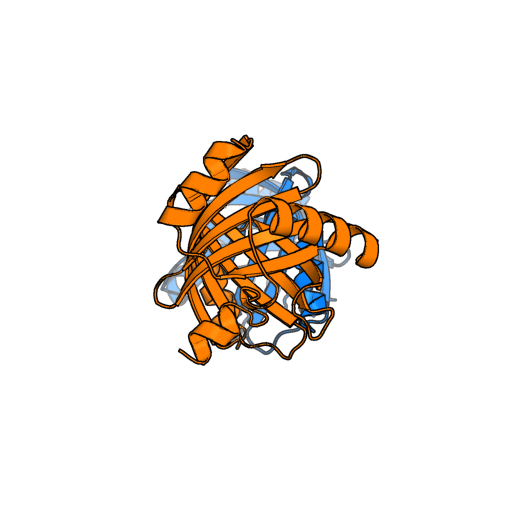 B N 1
ATOM 2689 C CA . GLU B 1 173 ? 163.701 19.046 33.976 1.00 73.42 165 GLU B CA 1
ATOM 2690 C C . GLU B 1 173 ? 164.598 20.210 33.554 1.00 74.40 165 GLU B C 1
ATOM 2691 O O . GLU B 1 173 ? 165.716 20.326 34.032 1.00 75.88 165 GLU B O 1
ATOM 2693 N N . LEU B 1 174 ? 164.092 21.077 32.672 1.00 74.94 166 LEU B N 1
ATOM 2694 C CA . LEU B 1 174 ? 164.837 22.257 32.209 1.00 75.06 166 LEU B CA 1
ATOM 2695 C C . LEU B 1 174 ? 164.896 23.368 33.266 1.00 75.68 166 LEU B C 1
ATOM 2696 O O . LEU B 1 174 ? 164.776 23.115 34.473 1.00 75.17 166 LEU B O 1
#

CATH classification: 2.40.320.10

Solvent-accessible surface area: 15910 Å² total; per-residue (Å²): 52,21,5,28,4,29,0,101,28,56,8,97,92,8,18,112,51,0,64,101,72,133,9,105,148,58,124,72,14,60,5,60,0,7,14,2,91,30,96,221,46,52,12,0,23,0,22,7,0,144,61,71,87,87,57,53,0,1,0,15,22,24,93,48,169,84,36,33,29,6,76,63,6,61,10,69,6,49,48,23,118,82,0,6,45,0,0,105,94,23,58,35,96,73,88,15,68,5,103,10,97,17,65,10,11,66,12,88,68,4,39,0,29,0,0,109,3,121,86,47,31,19,10,0,3,0,17,31,148,32,129,54,65,87,62,7,37,63,43,0,69,110,0,0,64,74,8,56,14,95,128,147,34,26,8,57,108,33,14,26,88,47,136,62,32,1,21,2,19,0,104,27,52,11,111,104,8,65,124,41,3,86,85,92,118,22,118,106,77,37,59,28,56,5,69,0,6,19,2,92,20,93,112,67,50,11,1,15,0,21,6,0,149,59,86,89,73,57,48,0,2,0,25,40,17,89,38,106,78,25,18,30,6,69,61,5,61,9,69,5,46,43,25,127,87,0,19,48,0,0,100,104,28,69,32,51,66,52,9,66,4,47,12,99,24,61,19,29,24,64,156,55,10,43,1,30,1,0,93,4,129,86,57,29,18,9,0,2,0,7,13,149,24,142,52,55,73,46,1,57,128,91,0,70,116,14,0,104,97,16,59,13,79,126,133,36,23,20,69,63,19,16,4,54,28,42,75,92,84

Organism: Pyrococcus furiosus (strain ATCC 43587 / DSM 3638 / JCM 8422 / Vc1) (NCBI:txid186497)

Radius of gyration: 25.23 Å; Cα contacts (8 Å, |Δi|>4): 715; chains: 2; bounding box: 61×52×63 Å

Sequence (329 aa):
SEVEIKFKIKLEDFLHTLNTFNPEFVRYEEQEDVYFEVPRPKLLRIRGVHNLKKYYLTFKEILDENNEEFYEVEFEIGDFEKAVEVFKRLGFKIQATIKKKRWVYKLNGVTLEVNRVEGIGDFVDIEVISDSPEEAKEKIWEVAKMLGLKEEDVEPRLYLELISEVEIKFKIKLEDFLHTLNTFNPEFVRYEEQEDVYFEVPRPKLLRIRGVHNLKKYYLTFKEILDENNEEFYEVEFEIGDFEKAVEVFKRLGFKIQATIKKKRWVYKLNGVTLEVNRVEGIGDFVDIEVISDSPEEAKEKIWEVAKMLGLKEEDVEPRLYLELINEL

Secondary structure (DSSP, 8-state):
-EEEEEEEE-HHHHHHHHHTT-PEEEEEEEEEEEEE---TTEEEEEEEETTTTEEEEEEEEE-SSSS-EEEEEEEEES-HHHHHHHHHHTT--EEEEEEEEEEEEEETTEEEEEEEETTTEEEEEEEEE-S-HHHHHHHHHHHHHHTT--GGGB--S-TTTT-/-EEEEEEEE-HHHHHHHHHHH-PEEEEEEEEEEEEE---TTEEEEEEEEGGGTEEEEEEEEE-STTS-EEEEEEEEES-HHHHHHHHHHTT--EEEEEEEEEEEEEETTEEEEEEEETTTEEEEEEEEE-S-HHHHHHHHHHHHHHTT--GGGB--S-HHHHHHH-